Protein AF-A0A969XPW1-F1 (afdb_monomer_lite)

Secondary structure (DSSP, 8-state):
---HHHHHHHHHHHHHHHHHHHHHHHHHHHHHT-HHHHHHHHHHHHHHHHHHHHHHHHHHHHHHHHH-TTS-HHHHHHHHHHHHHHHHHHHHHHHHHHHHHHHHHHHHHHHHHSPPPPTTTHHHHHHHHHHHHHS-S-HHHHHHHHTT-SSHHHHHHTSHHHHHHHHHTT-TTHHHHHHHHHHHHHHHGGG-S-HHHHHHHHHHHTHHHHHHHHHHHHHHHHHHHHTTT----

Structure (mmCIF, N/CA/C/O backbone):
data_AF-A0A969XPW1-F1
#
_entry.id   AF-A0A969XPW1-F1
#
loop_
_atom_site.group_PDB
_atom_site.id
_atom_site.type_symbol
_atom_site.label_atom_id
_atom_site.label_alt_id
_atom_site.label_comp_id
_atom_site.label_asym_id
_atom_site.label_entity_id
_atom_site.label_seq_id
_atom_site.pdbx_PDB_ins_code
_atom_site.Cartn_x
_atom_site.Cartn_y
_atom_site.Cartn_z
_atom_site.occupancy
_atom_site.B_iso_or_equiv
_atom_site.auth_seq_id
_atom_site.auth_comp_id
_atom_site.auth_asym_id
_atom_site.auth_atom_id
_atom_site.pdbx_PDB_model_num
ATOM 1 N N . MET A 1 1 ? -9.998 -2.574 -41.019 1.00 54.66 1 MET A N 1
ATOM 2 C CA . MET A 1 1 ? -9.304 -3.532 -40.130 1.00 54.66 1 MET A CA 1
ATOM 3 C C . MET A 1 1 ? -8.155 -2.779 -39.479 1.00 54.66 1 MET A C 1
ATOM 5 O O . MET A 1 1 ? -7.385 -2.180 -40.212 1.00 54.66 1 MET A O 1
ATOM 9 N N . THR A 1 2 ? -8.090 -2.697 -38.148 1.00 60.28 2 THR A N 1
ATOM 10 C CA . THR A 1 2 ? -6.983 -2.024 -37.436 1.00 60.28 2 THR A CA 1
ATOM 11 C C . THR A 1 2 ? -5.703 -2.841 -37.565 1.00 60.28 2 THR A C 1
ATOM 13 O O . THR A 1 2 ? -5.740 -4.046 -37.303 1.00 60.28 2 THR A O 1
ATOM 16 N N . SER A 1 3 ? -4.597 -2.195 -37.942 1.00 80.12 3 SER A N 1
ATOM 17 C CA . SER A 1 3 ? -3.287 -2.842 -38.061 1.00 80.12 3 SER A CA 1
ATOM 18 C C . SER A 1 3 ? -2.853 -3.429 -36.707 1.00 80.12 3 SER A C 1
ATOM 20 O O . SER A 1 3 ? -3.187 -2.852 -35.668 1.00 80.12 3 SER A O 1
ATOM 22 N N . PRO A 1 4 ? -2.101 -4.545 -36.666 1.00 76.31 4 PRO A N 1
ATOM 23 C CA . PRO A 1 4 ? -1.498 -5.055 -35.432 1.00 76.31 4 PRO A CA 1
ATOM 24 C C . PRO A 1 4 ? -0.705 -3.991 -34.651 1.00 76.31 4 PRO A C 1
ATOM 26 O O . PRO A 1 4 ? -0.775 -3.949 -33.426 1.00 76.31 4 PRO A O 1
ATOM 29 N N . GLN A 1 5 ? -0.033 -3.068 -35.349 1.00 76.62 5 GLN A N 1
ATOM 30 C CA . GLN A 1 5 ? 0.681 -1.944 -34.726 1.00 76.62 5 GLN A CA 1
ATOM 31 C C . GLN A 1 5 ? -0.271 -0.959 -34.025 1.00 76.62 5 GLN A C 1
ATOM 33 O O . GLN A 1 5 ? 0.009 -0.521 -32.909 1.00 76.62 5 GLN A O 1
ATOM 38 N N . ASP A 1 6 ? -1.441 -0.685 -34.612 1.00 80.44 6 ASP A N 1
ATOM 39 C CA . ASP A 1 6 ? -2.463 0.172 -33.994 1.00 80.44 6 ASP A CA 1
ATOM 40 C C . ASP A 1 6 ? -3.043 -0.463 -32.723 1.00 80.44 6 ASP A C 1
ATOM 42 O O . ASP A 1 6 ? -3.436 0.237 -31.789 1.00 80.44 6 ASP A O 1
ATOM 46 N N . GLN A 1 7 ? -3.127 -1.797 -32.677 1.00 81.00 7 GLN A N 1
ATOM 47 C CA . GLN A 1 7 ? -3.617 -2.528 -31.505 1.00 81.00 7 GLN A CA 1
ATOM 48 C C . GLN A 1 7 ? -2.610 -2.466 -30.348 1.00 81.00 7 GLN A C 1
ATOM 50 O O . GLN A 1 7 ? -3.009 -2.213 -29.209 1.00 81.00 7 GLN A O 1
ATOM 55 N N . ILE A 1 8 ? -1.314 -2.614 -30.644 1.00 81.75 8 ILE A N 1
ATOM 56 C CA . ILE A 1 8 ? -0.229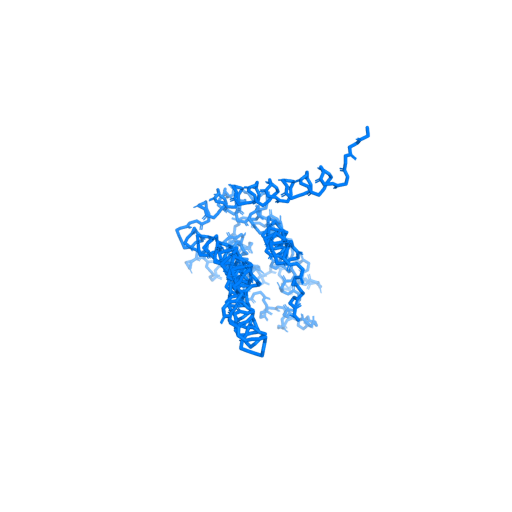 -2.490 -29.658 1.00 81.75 8 ILE A CA 1
ATOM 57 C C . ILE A 1 8 ? -0.184 -1.071 -29.082 1.00 81.75 8 ILE A C 1
ATOM 59 O O . ILE A 1 8 ? -0.148 -0.905 -27.861 1.00 81.75 8 ILE A O 1
ATOM 63 N N . GLN A 1 9 ? -0.263 -0.043 -29.933 1.00 83.25 9 GLN A N 1
ATOM 64 C CA . GLN A 1 9 ? -0.244 1.345 -29.470 1.00 83.25 9 GLN A CA 1
ATOM 65 C C . GLN A 1 9 ? -1.448 1.662 -28.571 1.00 83.25 9 GLN A C 1
ATOM 67 O O . GLN A 1 9 ? -1.279 2.194 -27.474 1.00 83.25 9 GLN A O 1
ATOM 72 N N . LYS A 1 10 ? -2.660 1.245 -28.967 1.00 85.88 10 LYS A N 1
ATOM 73 C CA . LYS A 1 10 ? -3.865 1.401 -28.131 1.00 85.88 10 LYS A CA 1
ATOM 74 C C . LYS A 1 10 ? -3.723 0.723 -26.769 1.00 85.88 10 LYS A C 1
ATOM 76 O O . LYS A 1 10 ? -4.199 1.256 -25.765 1.00 85.88 10 LYS A O 1
ATOM 81 N N . HIS A 1 11 ? -3.076 -0.439 -26.717 1.00 84.06 11 HIS A N 1
ATOM 82 C CA . HIS A 1 11 ? -2.820 -1.135 -25.461 1.00 84.06 11 HIS A CA 1
ATOM 83 C C . HIS A 1 11 ? -1.852 -0.347 -24.560 1.00 84.06 11 HIS A C 1
ATOM 85 O O . HIS A 1 11 ? -2.148 -0.138 -23.382 1.00 84.06 11 HIS A O 1
ATOM 91 N N . ARG A 1 12 ? -0.754 0.182 -25.119 1.00 84.06 12 ARG A N 1
ATOM 92 C CA . ARG A 1 12 ? 0.212 1.039 -24.399 1.00 84.06 12 ARG A CA 1
ATOM 93 C C . ARG A 1 12 ? -0.428 2.316 -23.852 1.00 84.06 12 ARG A C 1
ATOM 95 O O . ARG A 1 12 ? -0.180 2.699 -22.702 1.00 84.06 12 ARG A O 1
ATOM 102 N N . ASP A 1 13 ? -1.291 2.944 -24.643 1.00 87.88 13 ASP A N 1
ATOM 103 C CA . ASP A 1 13 ? -2.026 4.142 -24.238 1.00 87.88 13 ASP A CA 1
ATOM 104 C C . ASP A 1 13 ? -3.000 3.838 -23.093 1.00 87.88 13 ASP A C 1
ATOM 106 O O . ASP A 1 13 ? -3.082 4.605 -22.128 1.00 87.88 13 ASP A O 1
ATOM 110 N N . SER A 1 14 ? -3.681 2.688 -23.157 1.00 88.12 14 SER A N 1
ATOM 111 C CA . SER A 1 14 ? -4.580 2.211 -22.101 1.00 88.12 14 SER A CA 1
ATOM 112 C C . SER A 1 14 ? -3.837 1.975 -20.782 1.00 88.12 14 SER A C 1
ATOM 114 O O . SER A 1 14 ? -4.235 2.526 -19.754 1.00 88.12 14 SER A O 1
ATOM 116 N N . ILE A 1 15 ? -2.705 1.260 -20.813 1.00 87.62 15 ILE A N 1
ATOM 117 C CA . ILE A 1 15 ? -1.831 1.040 -19.644 1.00 87.62 15 ILE A CA 1
ATOM 118 C C . ILE A 1 15 ? -1.408 2.383 -19.033 1.00 87.62 15 ILE A C 1
ATOM 120 O O . ILE A 1 15 ? -1.508 2.611 -17.823 1.00 87.62 15 ILE A O 1
ATOM 124 N N . SER A 1 16 ? -0.979 3.322 -19.877 1.00 86.38 16 SER A N 1
ATOM 125 C CA . SER A 1 16 ? -0.549 4.648 -19.433 1.00 86.38 16 SER A CA 1
ATOM 126 C C . SER A 1 16 ? -1.691 5.488 -18.857 1.00 86.38 16 SER A C 1
ATOM 128 O O . SER A 1 16 ? -1.458 6.311 -17.967 1.00 86.38 16 SER A O 1
ATOM 130 N N . ALA A 1 17 ? -2.917 5.325 -19.352 1.00 89.44 17 ALA A N 1
ATOM 131 C CA . ALA A 1 17 ? -4.100 5.984 -18.807 1.00 89.44 17 ALA A CA 1
ATOM 132 C C . ALA A 1 17 ? -4.490 5.402 -17.438 1.00 89.44 17 ALA A C 1
ATOM 134 O O . ALA A 1 17 ? -4.715 6.167 -16.499 1.00 89.44 17 ALA A O 1
ATOM 135 N N . GLN A 1 18 ? -4.484 4.073 -17.291 1.00 89.62 18 GLN A N 1
ATOM 136 C CA . GLN A 1 18 ? -4.780 3.386 -16.027 1.00 89.62 18 GLN A CA 1
ATOM 137 C C . GLN A 1 18 ? -3.793 3.770 -14.917 1.00 89.62 18 GLN A C 1
ATOM 139 O O . GLN A 1 18 ? -4.203 4.085 -13.795 1.00 89.62 18 GLN A O 1
ATOM 144 N N . MET A 1 19 ? -2.497 3.828 -15.238 1.00 91.94 19 MET A N 1
ATOM 145 C CA . MET A 1 19 ? -1.467 4.262 -14.292 1.00 91.94 19 MET A CA 1
ATOM 146 C C . MET A 1 19 ? -1.682 5.722 -13.860 1.00 91.94 19 MET A C 1
ATOM 148 O O . MET A 1 19 ? -1.655 6.031 -12.669 1.00 91.94 19 MET A O 1
ATOM 152 N N . ARG A 1 20 ? -1.964 6.629 -14.810 1.00 91.75 20 ARG A N 1
ATOM 153 C CA . ARG A 1 20 ? -2.236 8.047 -14.510 1.00 91.75 20 ARG A CA 1
ATOM 154 C C . ARG A 1 20 ? -3.473 8.233 -13.633 1.00 91.75 20 ARG A C 1
ATOM 156 O O . ARG A 1 20 ? -3.426 9.047 -12.713 1.00 91.75 20 ARG A O 1
ATOM 163 N N . ALA A 1 21 ? -4.545 7.489 -13.899 1.00 92.94 21 ALA A N 1
ATOM 164 C CA . ALA A 1 21 ? -5.763 7.526 -13.093 1.00 92.94 21 ALA A CA 1
ATOM 165 C C . ALA A 1 21 ? -5.494 7.060 -11.652 1.00 92.94 21 ALA A C 1
ATOM 167 O O . ALA A 1 21 ? -5.835 7.774 -10.709 1.00 92.94 21 ALA A O 1
ATOM 168 N N . SER A 1 22 ? -4.792 5.932 -11.496 1.00 93.31 22 SER A N 1
ATOM 169 C CA . SER A 1 22 ? -4.405 5.384 -10.187 1.00 93.31 22 SER A CA 1
ATOM 170 C C . SER A 1 22 ? -3.542 6.375 -9.401 1.00 93.31 22 SER A C 1
ATOM 172 O O . SER A 1 22 ? -3.814 6.662 -8.238 1.00 93.31 22 SER A O 1
ATOM 174 N N . HIS A 1 23 ? -2.546 6.991 -10.049 1.00 95.44 23 HIS A N 1
ATOM 175 C CA . HIS A 1 23 ? -1.709 8.004 -9.403 1.00 95.44 23 HIS A CA 1
ATOM 176 C C . HIS A 1 23 ? -2.507 9.252 -9.011 1.00 95.44 23 HIS A C 1
ATOM 178 O O . HIS A 1 23 ? -2.316 9.788 -7.924 1.00 95.44 23 HIS A O 1
ATOM 184 N N . ALA A 1 24 ? -3.407 9.735 -9.872 1.00 95.75 24 ALA A N 1
ATOM 185 C CA . ALA A 1 24 ? -4.219 10.913 -9.578 1.00 95.75 24 ALA A CA 1
ATOM 186 C C . ALA A 1 24 ? -5.144 10.690 -8.372 1.00 95.75 24 ALA A C 1
ATOM 188 O O . ALA A 1 24 ? -5.308 11.597 -7.554 1.00 95.75 24 ALA A O 1
ATOM 189 N N . HIS A 1 25 ? -5.717 9.492 -8.246 1.00 96.31 25 HIS A N 1
ATOM 190 C CA . HIS A 1 25 ? -6.498 9.105 -7.077 1.00 96.31 25 HIS A CA 1
ATOM 191 C C . HIS A 1 25 ? -5.620 9.054 -5.820 1.00 96.31 25 HIS A C 1
ATOM 193 O O . HIS A 1 25 ? -5.917 9.719 -4.824 1.00 96.31 25 HIS A O 1
ATOM 199 N N . TRP A 1 26 ? -4.476 8.375 -5.902 1.00 97.06 26 TRP A N 1
ATOM 200 C CA . TRP A 1 26 ? -3.559 8.237 -4.777 1.00 97.06 26 TRP A CA 1
ATOM 201 C C . TRP A 1 26 ? -2.911 9.540 -4.314 1.00 97.06 26 TRP A C 1
ATOM 203 O O . TRP A 1 26 ? -2.696 9.695 -3.115 1.00 97.06 26 TRP A O 1
ATOM 213 N N . ARG A 1 27 ? -2.688 10.531 -5.188 1.00 97.69 27 ARG A N 1
ATOM 214 C CA . ARG A 1 27 ? -2.259 11.874 -4.748 1.00 97.69 27 ARG A CA 1
ATOM 215 C C . ARG A 1 27 ? -3.259 12.502 -3.784 1.00 97.69 27 ARG A C 1
ATOM 217 O O . ARG A 1 27 ? -2.846 13.103 -2.795 1.00 97.69 27 ARG A O 1
ATOM 224 N N . LYS A 1 28 ? -4.562 12.358 -4.053 1.00 97.00 28 LYS A N 1
ATOM 225 C CA . LYS A 1 28 ? -5.624 12.893 -3.185 1.00 97.00 28 LYS A CA 1
ATOM 226 C C . LYS A 1 28 ? -5.643 12.162 -1.844 1.00 97.00 28 LYS A C 1
ATOM 228 O O . LYS A 1 28 ? -5.639 12.809 -0.801 1.00 97.00 28 LYS A O 1
ATOM 233 N N . LEU A 1 29 ? -5.593 10.829 -1.877 1.00 96.62 29 LEU A N 1
ATOM 234 C CA . LEU A 1 29 ? -5.585 9.989 -0.676 1.00 96.62 29 LEU A CA 1
ATOM 235 C C . LEU A 1 29 ? -4.342 10.232 0.189 1.00 96.62 29 LEU A C 1
ATOM 237 O O . LEU A 1 29 ? -4.458 10.468 1.387 1.00 96.62 29 LEU A O 1
ATOM 241 N N . ALA A 1 30 ? -3.153 10.246 -0.414 1.00 96.44 30 ALA A N 1
ATOM 242 C CA . ALA A 1 30 ? -1.895 10.481 0.287 1.00 96.44 30 ALA A CA 1
ATOM 243 C C . ALA A 1 30 ? -1.822 11.891 0.890 1.00 96.44 30 ALA A C 1
ATOM 245 O O . ALA A 1 30 ? -1.282 12.057 1.980 1.00 96.44 30 ALA A O 1
ATOM 246 N N . HIS A 1 31 ? -2.390 12.897 0.216 1.00 96.12 31 HIS A N 1
ATOM 247 C CA . HIS A 1 31 ? -2.518 14.241 0.776 1.00 96.12 31 HIS A CA 1
ATOM 248 C C . HIS A 1 31 ? -3.419 14.251 2.017 1.00 96.12 31 HIS A C 1
ATOM 250 O O . HIS A 1 31 ? -3.038 14.808 3.045 1.00 96.12 31 HIS A O 1
ATOM 256 N N . ALA A 1 32 ? -4.574 13.590 1.941 1.00 95.12 32 ALA A N 1
ATOM 257 C CA . ALA A 1 32 ? -5.535 13.530 3.036 1.00 95.12 32 ALA A CA 1
ATOM 258 C C . ALA A 1 32 ? -5.049 12.670 4.226 1.00 95.12 32 ALA A C 1
ATOM 260 O O . ALA A 1 32 ? -5.377 12.967 5.370 1.00 95.12 32 ALA A O 1
ATOM 261 N N . LEU A 1 33 ? -4.188 11.673 3.984 1.00 94.75 33 LEU A N 1
ATOM 262 C CA . LEU A 1 33 ? -3.473 10.910 5.021 1.00 94.75 33 LEU A CA 1
ATOM 263 C C . LEU A 1 33 ? -2.362 11.710 5.731 1.00 94.75 33 LEU A C 1
ATOM 265 O O . LEU A 1 33 ? -1.804 11.250 6.730 1.00 94.75 33 LEU A O 1
ATOM 269 N N . GLY A 1 34 ? -2.015 12.894 5.221 1.00 94.75 34 GLY A N 1
ATOM 270 C CA . GLY A 1 34 ? -1.060 13.812 5.832 1.00 94.75 34 GLY A CA 1
ATOM 271 C C . GLY A 1 34 ? 0.320 13.861 5.158 1.00 94.75 34 GLY A C 1
ATOM 272 O O . GLY A 1 34 ? 0.627 13.110 4.228 1.00 94.75 34 GLY A O 1
ATOM 273 N N . PRO A 1 35 ? 1.209 14.753 5.634 1.00 95.75 35 PRO A N 1
ATOM 274 C CA . PRO A 1 35 ? 2.433 15.135 4.920 1.00 95.75 35 PRO A CA 1
ATOM 275 C C . PRO A 1 35 ? 3.422 13.980 4.737 1.00 95.75 35 PRO A C 1
ATOM 277 O O . PRO A 1 35 ? 4.084 13.882 3.706 1.00 95.75 35 PRO A O 1
ATOM 280 N N . THR A 1 36 ? 3.503 13.067 5.707 1.00 96.12 36 THR A N 1
ATOM 281 C CA . THR A 1 36 ? 4.410 11.914 5.606 1.00 96.12 36 THR A CA 1
ATOM 282 C C . THR A 1 36 ? 3.923 10.879 4.589 1.00 96.12 36 THR A C 1
ATOM 284 O O . THR A 1 36 ? 4.745 10.276 3.900 1.00 96.12 36 THR A O 1
ATOM 287 N N . ALA A 1 37 ? 2.606 10.680 4.454 1.00 97.00 37 ALA A N 1
ATOM 288 C CA . ALA A 1 37 ? 2.032 9.807 3.431 1.00 97.00 37 ALA A CA 1
ATOM 289 C C . ALA A 1 37 ? 2.220 10.416 2.038 1.00 97.00 37 ALA A C 1
ATOM 291 O O . ALA A 1 37 ? 2.671 9.726 1.127 1.00 97.00 37 ALA A O 1
ATOM 292 N N . ARG A 1 38 ? 1.992 11.727 1.902 1.00 97.62 38 ARG A N 1
ATOM 293 C CA . ARG A 1 38 ? 2.296 12.477 0.680 1.00 97.62 38 ARG A CA 1
ATOM 294 C C . ARG A 1 38 ? 3.748 12.295 0.230 1.00 97.62 38 ARG A C 1
ATOM 296 O O . ARG A 1 38 ? 3.964 11.880 -0.901 1.00 97.62 38 ARG A O 1
ATOM 303 N N . ALA A 1 39 ? 4.722 12.539 1.108 1.00 97.81 39 ALA A N 1
ATOM 304 C CA . ALA A 1 39 ? 6.140 12.371 0.773 1.00 97.81 39 ALA A CA 1
ATOM 305 C C . ALA A 1 39 ? 6.476 10.920 0.375 1.00 97.81 39 ALA A C 1
ATOM 307 O O . ALA A 1 39 ? 7.238 10.681 -0.561 1.00 97.81 39 ALA A O 1
ATOM 308 N N . THR A 1 40 ? 5.861 9.938 1.045 1.00 97.94 40 THR A N 1
ATOM 309 C CA . THR A 1 40 ? 6.020 8.514 0.695 1.00 97.94 40 THR A CA 1
ATOM 310 C C . THR A 1 40 ? 5.476 8.221 -0.706 1.00 97.94 40 THR A C 1
ATOM 312 O O . THR A 1 40 ? 6.113 7.519 -1.488 1.00 97.94 40 THR A O 1
ATOM 315 N N . PHE A 1 41 ? 4.317 8.782 -1.055 1.00 98.12 41 PHE A N 1
ATOM 316 C CA . PHE A 1 41 ? 3.733 8.613 -2.382 1.00 98.12 41 PHE A CA 1
ATOM 317 C C . PHE A 1 41 ? 4.529 9.349 -3.475 1.00 98.12 41 PHE A C 1
ATOM 319 O O . PHE A 1 41 ? 4.723 8.816 -4.563 1.00 98.12 41 PHE A O 1
ATOM 326 N N . GLU A 1 42 ? 5.078 10.529 -3.187 1.00 98.00 42 GLU A N 1
ATOM 327 C CA . GLU A 1 42 ? 5.987 11.231 -4.105 1.00 98.00 42 GLU A CA 1
ATOM 328 C C . GLU A 1 42 ? 7.254 10.400 -4.395 1.00 98.00 42 GLU A C 1
ATOM 330 O O . GLU A 1 42 ? 7.708 10.351 -5.542 1.00 98.00 42 GLU A O 1
ATOM 335 N N . ALA A 1 43 ? 7.778 9.680 -3.394 1.00 97.38 43 ALA A N 1
ATOM 336 C CA . ALA A 1 43 ? 8.876 8.727 -3.571 1.00 97.38 43 ALA A CA 1
ATOM 337 C C . ALA A 1 43 ? 8.470 7.500 -4.411 1.00 97.38 43 ALA A C 1
ATOM 339 O O . ALA A 1 43 ? 9.255 7.048 -5.247 1.00 97.38 43 ALA A O 1
ATOM 340 N N . TYR A 1 44 ? 7.239 6.996 -4.255 1.00 97.75 44 TYR A N 1
ATOM 341 C CA . TYR A 1 44 ? 6.681 5.967 -5.140 1.00 97.75 44 TYR A CA 1
ATOM 342 C C . TYR A 1 44 ? 6.640 6.456 -6.598 1.00 97.75 44 TYR A C 1
ATOM 344 O O . TYR A 1 44 ? 7.150 5.781 -7.493 1.00 97.75 44 TYR A O 1
ATOM 352 N N . GLU A 1 45 ? 6.110 7.659 -6.853 1.00 97.00 45 GLU A N 1
ATOM 353 C CA . GLU A 1 45 ? 6.065 8.226 -8.208 1.00 97.00 45 GLU A CA 1
ATOM 354 C C . GLU A 1 45 ? 7.467 8.478 -8.782 1.00 97.00 45 GLU A C 1
ATOM 356 O O . GLU A 1 45 ? 7.679 8.319 -9.986 1.00 97.00 45 GLU A O 1
ATOM 361 N N . ALA A 1 46 ? 8.435 8.858 -7.944 1.00 97.19 46 ALA A N 1
ATOM 362 C CA . ALA A 1 46 ? 9.830 8.987 -8.352 1.00 97.19 46 ALA A CA 1
ATOM 363 C C . ALA A 1 46 ? 10.416 7.641 -8.795 1.00 97.19 46 ALA A C 1
ATOM 365 O O . ALA A 1 46 ? 10.997 7.570 -9.874 1.00 97.19 46 ALA A O 1
ATOM 366 N N . ALA A 1 47 ? 10.183 6.568 -8.038 1.00 96.81 47 ALA A N 1
ATOM 367 C CA . ALA A 1 47 ? 10.640 5.230 -8.402 1.00 96.81 47 ALA A CA 1
ATOM 368 C C . ALA A 1 47 ? 9.999 4.722 -9.713 1.00 96.81 47 ALA A C 1
ATOM 370 O O . ALA A 1 47 ? 10.682 4.113 -10.535 1.00 96.81 47 ALA A O 1
ATOM 371 N N . VAL A 1 48 ? 8.723 5.041 -9.974 1.00 95.62 48 VAL A N 1
ATOM 372 C CA . VAL A 1 48 ? 8.079 4.762 -11.276 1.00 95.62 48 VAL A CA 1
ATOM 373 C C . VAL A 1 48 ? 8.791 5.496 -12.420 1.00 95.62 48 VAL A C 1
ATOM 375 O O . VAL A 1 48 ? 9.023 4.915 -13.483 1.00 95.62 48 VAL A O 1
ATOM 378 N N . ARG A 1 49 ? 9.158 6.772 -12.225 1.00 95.00 49 ARG A N 1
ATOM 379 C CA . ARG A 1 49 ? 9.914 7.545 -13.227 1.00 95.00 49 ARG A CA 1
ATOM 380 C C . ARG A 1 49 ? 11.306 6.964 -13.458 1.00 95.00 49 ARG A C 1
ATOM 382 O O . ARG A 1 49 ? 11.706 6.825 -14.608 1.00 95.00 49 ARG A O 1
ATOM 389 N N . GLU A 1 50 ? 12.008 6.584 -12.394 1.00 95.12 50 GLU A N 1
ATOM 390 C CA . GLU A 1 50 ? 13.327 5.946 -12.471 1.00 95.12 50 GLU A CA 1
ATOM 391 C C . GLU A 1 50 ? 13.281 4.620 -13.241 1.00 95.12 50 GLU A C 1
ATOM 393 O O . GLU A 1 50 ? 14.159 4.361 -14.062 1.00 95.12 50 GLU A O 1
ATOM 398 N N . LEU A 1 51 ? 12.247 3.796 -13.023 1.00 95.69 51 LEU A N 1
ATOM 399 C CA . LEU A 1 51 ? 12.053 2.536 -13.747 1.00 95.69 51 LEU A CA 1
ATOM 400 C C . LEU A 1 51 ? 11.940 2.763 -15.262 1.00 95.69 51 LEU A C 1
ATOM 402 O O . LEU A 1 51 ? 12.588 2.066 -16.051 1.00 95.69 51 LEU A O 1
ATOM 406 N N . ARG A 1 52 ? 11.122 3.745 -15.656 1.00 92.88 52 ARG A N 1
ATOM 407 C CA . ARG A 1 52 ? 10.929 4.126 -17.062 1.00 92.88 52 ARG A CA 1
ATOM 408 C C . ARG A 1 52 ? 12.212 4.688 -17.653 1.00 92.88 52 ARG A C 1
ATOM 410 O O . ARG A 1 52 ? 12.698 4.158 -18.641 1.00 92.88 52 ARG A O 1
ATOM 417 N N . GLN A 1 53 ? 12.832 5.653 -16.974 1.00 94.19 53 GLN A N 1
ATOM 418 C CA . GLN A 1 53 ? 14.081 6.267 -17.420 1.00 94.19 53 GLN A CA 1
ATOM 419 C C . GLN A 1 53 ? 15.201 5.236 -17.599 1.00 94.19 53 GLN A C 1
ATOM 421 O O . GLN A 1 53 ? 15.944 5.307 -18.577 1.00 94.19 53 GLN A O 1
ATOM 426 N N . ALA A 1 54 ? 15.335 4.274 -16.680 1.00 93.69 54 ALA A N 1
ATOM 427 C CA . ALA A 1 54 ? 16.321 3.202 -16.792 1.00 93.69 54 ALA A CA 1
ATOM 428 C C . ALA A 1 54 ? 16.094 2.326 -18.033 1.00 93.69 54 ALA A C 1
ATOM 430 O O . ALA A 1 54 ? 17.066 1.897 -18.650 1.00 93.69 54 ALA A O 1
ATOM 431 N N . SER A 1 55 ? 14.834 2.085 -18.401 1.00 92.88 55 SER A N 1
ATOM 432 C CA . SER A 1 55 ? 14.471 1.272 -19.566 1.00 92.88 55 SER A CA 1
ATOM 433 C C . SER A 1 55 ? 14.629 2.055 -20.869 1.00 92.88 55 SER A C 1
ATOM 435 O O . SER A 1 55 ? 15.298 1.568 -21.772 1.00 92.88 55 SER A O 1
ATOM 437 N N . ASP A 1 56 ? 14.149 3.300 -20.923 1.00 92.44 56 ASP A N 1
ATOM 438 C CA . ASP A 1 56 ? 14.312 4.201 -22.074 1.00 92.44 56 ASP A CA 1
ATOM 439 C C . ASP A 1 56 ? 15.791 4.458 -22.395 1.00 92.44 56 ASP A C 1
ATOM 441 O O . ASP A 1 56 ? 16.225 4.368 -23.542 1.00 92.44 56 ASP A O 1
ATOM 445 N N . SER A 1 57 ? 16.598 4.740 -21.365 1.00 92.75 57 SER A N 1
ATOM 446 C CA . SER A 1 57 ? 18.031 5.012 -21.537 1.00 92.75 57 SER A CA 1
ATOM 447 C C . SER A 1 57 ? 18.777 3.777 -22.042 1.00 92.75 57 SER A C 1
ATOM 449 O O . SER A 1 57 ? 19.707 3.896 -22.840 1.00 92.75 57 SER A O 1
ATOM 451 N N . ALA A 1 58 ? 18.378 2.591 -21.579 1.00 92.94 58 ALA A N 1
ATOM 452 C CA . ALA A 1 58 ? 18.956 1.332 -22.020 1.00 92.94 58 ALA A CA 1
ATOM 453 C C . ALA A 1 58 ? 18.546 0.997 -23.456 1.00 92.94 58 ALA A C 1
ATOM 455 O O . ALA A 1 58 ? 19.423 0.689 -24.256 1.00 92.94 58 ALA A O 1
ATOM 456 N N . ALA A 1 59 ? 17.262 1.131 -23.801 1.00 91.88 59 ALA A N 1
ATOM 457 C CA . ALA A 1 59 ? 16.753 0.933 -25.158 1.00 91.88 59 ALA A CA 1
ATOM 458 C C . ALA A 1 59 ? 17.491 1.832 -26.160 1.00 91.88 59 ALA A C 1
ATOM 460 O O . ALA A 1 59 ? 18.091 1.344 -27.118 1.00 91.88 59 ALA A O 1
ATOM 461 N N . LEU A 1 60 ? 17.571 3.136 -25.867 1.00 93.00 60 LEU A N 1
ATOM 462 C CA . LEU A 1 60 ? 18.287 4.098 -26.704 1.00 93.00 60 LEU A CA 1
ATOM 463 C C . LEU A 1 60 ? 19.766 3.729 -26.866 1.00 93.00 60 LEU A C 1
ATOM 465 O O . LEU A 1 60 ? 20.309 3.795 -27.968 1.00 93.00 60 LEU A O 1
ATOM 469 N N . ARG A 1 61 ? 20.434 3.332 -25.776 1.00 92.62 61 ARG A N 1
ATOM 470 C CA . ARG A 1 61 ? 21.853 2.973 -25.828 1.00 92.62 61 ARG A CA 1
ATOM 471 C C . ARG A 1 61 ? 22.091 1.678 -26.602 1.00 92.62 61 ARG A C 1
ATOM 473 O O . ARG A 1 61 ? 23.066 1.602 -27.343 1.00 92.62 61 ARG A O 1
ATOM 480 N N . VAL A 1 62 ? 21.219 0.681 -26.460 1.00 91.69 62 VAL A N 1
ATOM 481 C CA . VAL A 1 62 ? 21.288 -0.566 -27.234 1.00 91.69 62 VAL A CA 1
ATOM 482 C C . VAL A 1 62 ? 21.106 -0.284 -28.717 1.00 91.69 62 VAL A C 1
ATOM 484 O O . VAL A 1 62 ? 21.903 -0.773 -29.516 1.00 91.69 62 VAL A O 1
ATOM 487 N N . LYS A 1 63 ? 20.124 0.544 -29.078 1.00 91.56 63 LYS A N 1
ATOM 488 C CA . LYS A 1 63 ? 19.906 0.974 -30.458 1.00 91.56 63 LYS A CA 1
ATOM 489 C C . LYS A 1 63 ? 21.153 1.633 -31.050 1.00 91.56 63 LYS A C 1
ATOM 491 O O . LYS A 1 63 ? 21.661 1.171 -32.066 1.00 91.56 63 LYS A O 1
ATOM 496 N N . GLN A 1 64 ? 21.712 2.624 -30.352 1.00 92.75 64 GLN A N 1
ATOM 497 C CA . GLN A 1 64 ? 22.949 3.297 -30.768 1.00 92.75 64 GLN A CA 1
ATOM 498 C C . GLN A 1 64 ? 24.112 2.320 -30.955 1.00 92.75 64 GLN A C 1
ATOM 500 O O . GLN A 1 64 ? 24.834 2.407 -31.937 1.00 92.75 64 GLN A O 1
ATOM 505 N N . LEU A 1 65 ? 24.300 1.382 -30.020 1.00 91.06 65 LEU A N 1
ATOM 506 C CA . LEU A 1 65 ? 25.369 0.387 -30.117 1.00 91.06 65 LEU A CA 1
ATOM 507 C C . LEU A 1 65 ? 25.167 -0.558 -31.303 1.00 91.06 65 LEU A C 1
ATOM 509 O O . LEU A 1 65 ? 26.146 -1.006 -31.886 1.00 91.06 65 LEU A O 1
ATOM 513 N N . ARG A 1 66 ? 23.923 -0.885 -31.662 1.00 88.19 66 ARG A N 1
ATOM 514 C CA . ARG A 1 66 ? 23.627 -1.730 -32.825 1.00 88.19 66 ARG A CA 1
ATOM 515 C C . ARG A 1 66 ? 23.897 -1.023 -34.142 1.00 88.19 66 ARG A C 1
ATOM 517 O O . ARG A 1 66 ? 24.410 -1.675 -35.042 1.00 88.19 66 ARG A O 1
ATOM 524 N N . GLU A 1 67 ? 23.593 0.266 -34.216 1.00 90.62 67 GLU A N 1
ATOM 525 C CA . GLU A 1 67 ? 23.821 1.119 -35.389 1.00 90.62 67 GLU A CA 1
ATOM 526 C C . GLU A 1 67 ? 25.295 1.561 -35.539 1.00 90.62 67 GLU A C 1
ATOM 528 O O . GLU A 1 67 ? 25.668 2.109 -36.572 1.00 90.62 67 GLU A O 1
ATOM 533 N N . ASP A 1 68 ? 26.150 1.330 -34.533 1.00 89.00 68 ASP A N 1
ATOM 534 C CA . ASP A 1 68 ? 27.563 1.729 -34.560 1.00 89.00 68 ASP A CA 1
ATOM 535 C C . ASP A 1 68 ? 28.447 0.730 -35.324 1.00 89.00 68 ASP A C 1
ATOM 537 O O . ASP A 1 68 ? 28.990 -0.223 -34.760 1.00 89.00 68 ASP A O 1
ATOM 541 N N . ASP A 1 69 ? 28.627 0.975 -36.620 1.00 79.88 69 ASP A N 1
ATOM 542 C CA . ASP A 1 69 ? 29.438 0.142 -37.517 1.00 79.88 69 ASP A CA 1
ATOM 543 C C . ASP A 1 69 ? 30.955 0.235 -37.287 1.00 79.88 69 ASP A C 1
ATOM 545 O O . ASP A 1 69 ? 31.713 -0.568 -37.835 1.00 79.88 69 ASP A O 1
ATOM 549 N N . MET A 1 70 ? 31.420 1.161 -36.444 1.00 86.50 70 MET A N 1
ATOM 550 C CA . MET A 1 70 ? 32.847 1.346 -36.155 1.00 86.50 70 MET A CA 1
ATOM 551 C C . MET A 1 70 ? 33.343 0.435 -35.023 1.00 86.50 70 MET A C 1
ATOM 553 O O . MET A 1 70 ? 34.552 0.306 -34.807 1.00 86.50 70 MET A O 1
ATOM 557 N N . LEU A 1 71 ? 32.428 -0.207 -34.290 1.00 85.31 71 LEU A N 1
ATOM 558 C CA . LEU A 1 71 ? 32.735 -1.093 -33.170 1.00 85.31 71 LEU A CA 1
ATOM 559 C C . LEU A 1 71 ? 32.834 -2.565 -33.611 1.00 85.31 71 LEU A C 1
ATOM 561 O O . LEU A 1 71 ? 31.872 -3.099 -34.176 1.00 85.31 71 LEU A O 1
ATOM 565 N N . PRO A 1 72 ? 33.930 -3.275 -33.264 1.00 90.69 72 PRO A N 1
ATOM 566 C CA . PRO A 1 72 ? 34.017 -4.718 -33.463 1.00 90.69 72 PRO A CA 1
ATOM 567 C C . PRO A 1 72 ? 32.875 -5.458 -32.755 1.00 90.69 72 PRO A C 1
ATOM 569 O O . PRO A 1 72 ? 32.545 -5.146 -31.605 1.00 90.69 72 PRO A O 1
ATOM 572 N N . ASP A 1 73 ? 32.327 -6.493 -33.395 1.00 87.50 73 ASP A N 1
ATOM 573 C CA . ASP A 1 73 ? 31.157 -7.247 -32.913 1.00 87.50 73 ASP A CA 1
ATOM 574 C C . ASP A 1 73 ? 31.278 -7.730 -31.463 1.00 87.50 73 ASP A C 1
ATOM 576 O O . ASP A 1 73 ? 30.328 -7.636 -30.683 1.00 87.50 73 ASP A O 1
ATOM 580 N N . ALA A 1 74 ? 32.456 -8.224 -31.073 1.00 88.12 74 ALA A N 1
ATOM 581 C CA . ALA A 1 74 ? 32.705 -8.688 -29.710 1.00 88.12 74 ALA A CA 1
ATOM 582 C C . ALA A 1 74 ? 32.595 -7.548 -28.678 1.00 88.12 74 ALA A C 1
ATOM 584 O O . ALA A 1 74 ? 32.006 -7.730 -27.611 1.00 88.12 74 ALA A O 1
ATOM 585 N N . GLY A 1 75 ? 33.112 -6.359 -29.009 1.00 88.75 75 GLY A N 1
ATOM 586 C CA . GLY A 1 75 ? 33.004 -5.164 -28.170 1.00 88.75 75 GLY A CA 1
ATOM 587 C C . GLY A 1 75 ? 31.567 -4.652 -28.089 1.00 88.75 75 GLY A C 1
ATOM 588 O O . GLY A 1 75 ? 31.077 -4.356 -27.000 1.00 88.75 75 GLY A O 1
ATOM 589 N N . ARG A 1 76 ? 30.856 -4.647 -29.222 1.00 90.69 76 ARG A N 1
ATOM 590 C CA . ARG A 1 76 ? 29.440 -4.263 -29.314 1.00 90.69 76 ARG A CA 1
ATOM 591 C C . ARG A 1 76 ? 28.552 -5.136 -28.427 1.00 90.69 76 ARG A C 1
ATOM 593 O O . ARG A 1 76 ? 27.802 -4.619 -27.602 1.00 90.69 76 ARG A O 1
ATOM 600 N N . ARG A 1 77 ? 28.685 -6.465 -28.532 1.00 88.75 77 ARG A N 1
ATOM 601 C CA . ARG A 1 77 ? 27.936 -7.432 -27.704 1.00 88.75 77 ARG A CA 1
ATOM 602 C C . ARG A 1 77 ? 28.218 -7.249 -26.215 1.00 88.75 77 ARG A C 1
ATOM 604 O O . ARG A 1 77 ? 27.284 -7.266 -25.417 1.00 88.75 77 ARG A O 1
ATOM 611 N N . ARG A 1 78 ? 29.485 -7.029 -25.846 1.00 91.56 78 ARG A N 1
ATOM 612 C CA . ARG A 1 78 ? 29.877 -6.767 -24.457 1.00 91.56 78 ARG A CA 1
ATOM 613 C C . ARG A 1 78 ? 29.227 -5.491 -23.913 1.00 91.56 78 ARG A C 1
ATOM 615 O O . ARG A 1 78 ? 28.630 -5.540 -22.845 1.00 91.56 78 ARG A O 1
ATOM 622 N N . LEU A 1 79 ? 29.294 -4.379 -24.647 1.00 92.62 79 LEU A N 1
ATOM 623 C CA . LEU A 1 79 ? 28.711 -3.102 -24.216 1.00 92.62 79 LEU A CA 1
ATOM 624 C C . LEU A 1 79 ? 27.182 -3.160 -24.112 1.00 92.62 79 LEU A C 1
ATOM 626 O O . LEU A 1 79 ? 26.609 -2.566 -23.199 1.00 92.62 79 LEU A O 1
ATOM 630 N N . ILE A 1 80 ? 26.519 -3.895 -25.012 1.00 91.00 80 ILE A N 1
ATOM 631 C CA . ILE A 1 80 ? 25.079 -4.166 -24.912 1.00 91.00 80 ILE A CA 1
ATOM 632 C C . ILE A 1 80 ? 24.791 -4.943 -23.622 1.00 91.00 80 ILE A C 1
ATOM 634 O O . ILE A 1 80 ? 23.959 -4.508 -22.832 1.00 91.00 80 ILE A O 1
ATOM 638 N N . ALA A 1 81 ? 25.516 -6.032 -23.349 1.00 90.19 81 ALA A N 1
ATOM 639 C CA . ALA A 1 81 ? 25.326 -6.822 -22.131 1.00 90.19 81 ALA A CA 1
ATOM 640 C C . ALA A 1 81 ? 25.576 -6.008 -20.845 1.00 90.19 81 ALA A C 1
ATOM 642 O O . ALA A 1 81 ? 24.799 -6.099 -19.894 1.00 90.19 81 ALA A O 1
ATOM 643 N N . GLU A 1 82 ? 26.617 -5.172 -20.818 1.00 92.94 82 GLU A N 1
ATOM 644 C CA . GLU A 1 82 ? 26.907 -4.267 -19.698 1.00 92.94 82 GLU A CA 1
ATOM 645 C C . GLU A 1 82 ? 25.785 -3.232 -19.507 1.00 92.94 82 GLU A C 1
ATOM 647 O O . GLU A 1 82 ? 25.304 -3.041 -18.389 1.00 92.94 82 GLU A O 1
ATOM 652 N N . THR A 1 83 ? 25.298 -2.627 -20.598 1.00 93.25 83 THR A N 1
ATOM 653 C CA . THR A 1 83 ? 24.170 -1.677 -20.577 1.00 93.25 83 THR A CA 1
ATOM 654 C C . THR A 1 83 ? 22.915 -2.322 -19.992 1.00 93.25 83 THR A C 1
ATOM 656 O O . THR A 1 83 ? 22.260 -1.739 -19.126 1.00 93.25 83 THR A O 1
ATOM 659 N N . LEU A 1 84 ? 22.596 -3.542 -20.429 1.00 91.12 84 LEU A N 1
ATOM 660 C CA . LEU A 1 84 ? 21.430 -4.284 -19.955 1.00 91.12 84 LEU A CA 1
ATOM 661 C C . LEU A 1 84 ? 21.569 -4.720 -18.496 1.00 91.12 84 LEU A C 1
ATOM 663 O O . LEU A 1 84 ? 20.601 -4.627 -17.744 1.00 91.12 84 LEU A O 1
ATOM 667 N N . SER A 1 85 ? 22.766 -5.118 -18.065 1.00 92.44 85 SER A N 1
ATOM 668 C CA . SER A 1 85 ? 23.050 -5.447 -16.664 1.00 92.44 85 SER A CA 1
ATOM 669 C C . SER A 1 85 ? 22.845 -4.239 -15.745 1.00 92.44 85 SER A C 1
ATOM 671 O O . SER A 1 85 ? 22.160 -4.330 -14.722 1.00 92.44 85 SER A O 1
ATOM 673 N N . GLU A 1 86 ? 23.356 -3.068 -16.132 1.00 93.75 86 GLU A N 1
ATOM 674 C CA . GLU A 1 86 ? 23.159 -1.831 -15.370 1.00 93.75 86 GLU A CA 1
ATOM 675 C C . GLU A 1 86 ? 21.691 -1.383 -15.357 1.00 93.75 86 GLU A C 1
ATOM 677 O O . GLU A 1 86 ? 21.170 -0.967 -14.315 1.00 93.75 86 GLU A O 1
ATOM 682 N N . ALA A 1 87 ? 20.987 -1.524 -16.482 1.00 92.69 87 ALA A N 1
ATOM 683 C CA . ALA A 1 87 ? 19.553 -1.272 -16.555 1.00 92.69 87 ALA A CA 1
ATOM 684 C C . ALA A 1 87 ? 18.771 -2.211 -15.627 1.00 92.69 87 ALA A C 1
ATOM 686 O O . ALA A 1 87 ? 17.928 -1.749 -14.857 1.00 92.69 87 ALA A O 1
ATOM 687 N N . ALA A 1 88 ? 19.082 -3.510 -15.629 1.00 92.00 88 ALA A N 1
ATOM 688 C CA . ALA A 1 88 ? 18.443 -4.506 -14.773 1.00 92.00 88 ALA A CA 1
ATOM 689 C C . ALA A 1 88 ? 18.628 -4.185 -13.281 1.00 92.00 88 ALA A C 1
ATOM 691 O O . ALA A 1 88 ? 17.655 -4.221 -12.520 1.00 92.00 88 ALA A O 1
ATOM 692 N N . LYS A 1 89 ? 19.838 -3.780 -12.865 1.00 94.69 89 LYS A N 1
ATOM 693 C CA . LYS A 1 89 ? 20.116 -3.332 -11.488 1.00 94.69 89 LYS A CA 1
ATOM 694 C C . LYS A 1 89 ? 19.269 -2.118 -11.106 1.00 94.69 89 LYS A C 1
ATOM 696 O O . LYS A 1 89 ? 18.591 -2.144 -10.077 1.00 94.69 89 LYS A O 1
ATOM 701 N N . LYS A 1 90 ? 19.249 -1.075 -11.946 1.00 95.25 90 LYS A N 1
ATOM 702 C CA . LYS A 1 90 ? 18.457 0.146 -11.703 1.00 95.25 90 LYS A CA 1
ATOM 703 C C . LYS A 1 90 ? 16.958 -0.147 -11.641 1.00 95.25 90 LYS A C 1
ATOM 705 O O . LYS A 1 90 ? 16.282 0.308 -10.722 1.00 95.25 90 LYS A O 1
ATOM 710 N N . ARG A 1 91 ? 16.449 -0.972 -12.560 1.00 94.38 91 ARG A N 1
ATOM 711 C CA . ARG A 1 91 ? 15.049 -1.419 -12.578 1.00 94.38 91 ARG A CA 1
ATOM 712 C C . ARG A 1 91 ? 14.695 -2.232 -11.333 1.00 94.38 91 ARG A C 1
ATOM 714 O O . ARG A 1 91 ? 13.620 -2.055 -10.771 1.00 94.38 91 ARG A O 1
ATOM 721 N N . SER A 1 92 ? 15.580 -3.119 -10.878 1.00 94.44 92 SER A N 1
ATOM 722 C CA . SER A 1 92 ? 15.394 -3.876 -9.631 1.00 94.44 92 SER A CA 1
ATOM 723 C C . SER A 1 92 ? 15.318 -2.955 -8.408 1.00 94.44 92 SER A C 1
ATOM 725 O O . SER A 1 92 ? 14.381 -3.054 -7.616 1.00 94.44 92 SER A O 1
ATOM 727 N N . ALA A 1 93 ? 16.232 -1.986 -8.304 1.00 95.81 93 ALA A N 1
ATOM 728 C CA . ALA A 1 93 ? 16.226 -1.002 -7.225 1.00 95.81 93 ALA A CA 1
ATOM 729 C C . ALA A 1 93 ? 14.952 -0.135 -7.227 1.00 95.81 93 ALA A C 1
ATOM 731 O O . ALA A 1 93 ? 14.346 0.069 -6.174 1.00 95.81 93 ALA A O 1
ATOM 732 N N . ALA A 1 94 ? 14.503 0.323 -8.399 1.00 96.12 94 ALA A N 1
ATOM 733 C CA . ALA A 1 94 ? 13.255 1.071 -8.540 1.00 96.12 94 ALA A CA 1
ATOM 734 C C . ALA A 1 94 ? 12.038 0.239 -8.095 1.00 96.12 94 ALA A C 1
ATOM 736 O O . ALA A 1 94 ? 11.214 0.719 -7.316 1.00 96.12 94 ALA A O 1
ATOM 737 N N . ARG A 1 95 ? 11.960 -1.039 -8.496 1.00 95.25 95 ARG A N 1
ATOM 738 C CA . ARG A 1 95 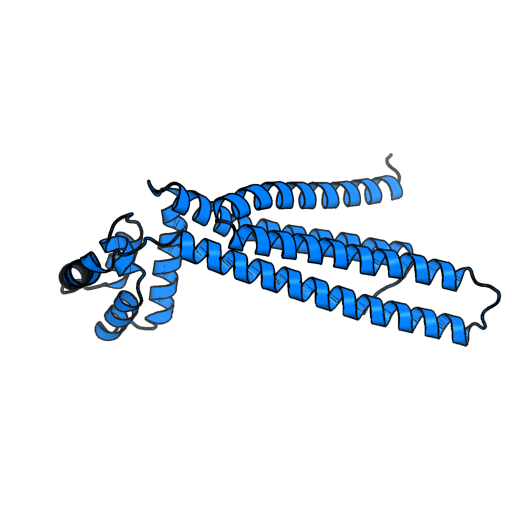? 10.908 -1.972 -8.047 1.00 95.25 95 ARG A CA 1
ATOM 739 C C . ARG A 1 95 ? 10.885 -2.142 -6.533 1.00 95.25 95 ARG A C 1
ATOM 741 O O . ARG A 1 95 ? 9.822 -2.043 -5.923 1.00 95.25 95 ARG A O 1
ATOM 748 N N . ALA A 1 96 ? 12.049 -2.335 -5.917 1.00 96.62 96 ALA A N 1
ATOM 749 C CA . ALA A 1 96 ? 12.157 -2.443 -4.466 1.00 96.62 96 ALA A CA 1
ATOM 750 C C . ALA A 1 96 ? 11.661 -1.170 -3.756 1.00 96.62 96 ALA A C 1
ATOM 752 O O . ALA A 1 96 ? 10.916 -1.263 -2.783 1.00 96.62 96 ALA A O 1
ATOM 753 N N . ARG A 1 97 ? 12.000 0.019 -4.276 1.00 97.19 97 ARG A N 1
ATOM 754 C CA . ARG A 1 97 ? 11.523 1.304 -3.733 1.00 97.19 97 ARG A CA 1
ATOM 755 C C . ARG A 1 97 ? 10.012 1.476 -3.865 1.00 97.19 97 ARG A C 1
ATOM 757 O O . ARG A 1 97 ? 9.383 1.914 -2.906 1.00 97.19 97 ARG A O 1
ATOM 764 N N . MET A 1 98 ? 9.423 1.106 -5.007 1.00 96.88 98 MET A N 1
ATOM 765 C CA . MET A 1 98 ? 7.966 1.149 -5.192 1.00 96.88 98 MET A CA 1
ATOM 766 C C . MET A 1 98 ? 7.249 0.253 -4.175 1.00 96.88 98 MET A C 1
ATOM 768 O O . MET A 1 98 ? 6.296 0.699 -3.539 1.00 96.88 98 MET A O 1
ATOM 772 N N . ARG A 1 99 ? 7.735 -0.981 -3.972 1.00 96.75 99 ARG A N 1
ATOM 773 C CA . ARG A 1 99 ? 7.177 -1.915 -2.978 1.00 96.75 99 ARG A CA 1
ATOM 774 C C . ARG A 1 99 ? 7.308 -1.377 -1.556 1.00 96.75 99 ARG A C 1
ATOM 776 O O . ARG A 1 99 ? 6.312 -1.292 -0.851 1.00 96.75 99 ARG A O 1
ATOM 783 N N . ALA A 1 100 ? 8.496 -0.908 -1.177 1.00 97.06 100 ALA A N 1
ATOM 784 C CA . ALA A 1 100 ? 8.725 -0.335 0.147 1.00 97.06 100 ALA A CA 1
ATOM 785 C C . ALA A 1 100 ? 7.816 0.877 0.420 1.00 97.06 100 ALA A C 1
ATOM 787 O O . ALA A 1 100 ? 7.218 0.979 1.490 1.00 97.06 100 ALA A O 1
ATOM 788 N N . ALA A 1 101 ? 7.661 1.782 -0.552 1.00 97.50 101 ALA A N 1
ATOM 789 C CA . ALA A 1 101 ? 6.762 2.925 -0.420 1.00 97.50 101 ALA A CA 1
ATOM 790 C C . ALA A 1 101 ? 5.295 2.486 -0.276 1.00 97.50 101 ALA A C 1
ATOM 792 O O . ALA A 1 101 ? 4.575 3.019 0.569 1.00 97.50 101 ALA A O 1
ATOM 793 N N . ARG A 1 102 ? 4.864 1.483 -1.050 1.00 97.00 102 ARG A N 1
ATOM 794 C CA . ARG A 1 102 ? 3.526 0.887 -0.947 1.00 97.00 102 ARG A CA 1
ATOM 795 C C . ARG A 1 102 ? 3.288 0.270 0.432 1.00 97.00 102 ARG A C 1
ATOM 797 O O . ARG A 1 102 ? 2.231 0.506 1.008 1.00 97.00 102 ARG A O 1
ATOM 804 N N . ASP A 1 103 ? 4.256 -0.447 0.995 1.00 97.25 103 ASP A N 1
ATOM 805 C CA . ASP A 1 103 ? 4.134 -1.058 2.326 1.00 97.25 103 ASP A CA 1
ATOM 806 C C . ASP A 1 103 ? 4.052 -0.007 3.439 1.00 97.25 103 ASP A C 1
ATOM 808 O O . ASP A 1 103 ? 3.235 -0.121 4.357 1.00 97.25 103 ASP A O 1
ATOM 812 N N . VAL A 1 104 ? 4.824 1.078 3.326 1.00 97.62 104 VAL A N 1
ATOM 813 C CA . VAL A 1 104 ? 4.727 2.219 4.248 1.00 97.62 104 VAL A CA 1
ATOM 814 C C . VAL A 1 104 ? 3.361 2.903 4.136 1.00 97.62 104 VAL A C 1
ATOM 816 O O . VAL A 1 104 ? 2.759 3.228 5.161 1.00 97.62 104 VAL A O 1
ATOM 819 N N . LEU A 1 105 ? 2.843 3.111 2.921 1.00 97.81 105 LEU A N 1
ATOM 820 C CA . LEU A 1 105 ? 1.497 3.656 2.712 1.00 97.81 105 LEU A CA 1
ATOM 821 C C . LEU A 1 105 ? 0.422 2.729 3.288 1.00 97.81 105 LEU A C 1
ATOM 823 O O . LEU A 1 105 ? -0.506 3.215 3.933 1.00 97.81 105 LEU A O 1
ATOM 827 N N . ALA A 1 106 ? 0.576 1.413 3.132 1.00 97.19 106 ALA A N 1
ATOM 828 C CA . ALA A 1 106 ? -0.336 0.423 3.688 1.00 97.19 106 ALA A CA 1
ATOM 829 C C . ALA A 1 106 ? -0.372 0.473 5.218 1.00 97.19 106 ALA A C 1
ATOM 831 O O . ALA A 1 106 ? -1.452 0.545 5.807 1.00 97.19 106 ALA A O 1
ATOM 832 N N . ALA A 1 107 ? 0.800 0.510 5.858 1.00 96.12 107 ALA A N 1
ATOM 833 C CA . ALA A 1 107 ? 0.919 0.635 7.306 1.00 96.12 107 ALA A CA 1
ATOM 834 C C . ALA A 1 107 ? 0.322 1.957 7.818 1.00 96.12 107 ALA A C 1
ATOM 836 O O . ALA A 1 107 ? -0.399 1.964 8.816 1.00 96.12 107 ALA A O 1
ATOM 837 N N . LYS A 1 108 ? 0.566 3.070 7.111 1.00 96.25 108 LYS A N 1
ATOM 838 C CA . LYS A 1 108 ? -0.004 4.385 7.445 1.00 96.25 108 LYS A CA 1
ATOM 839 C C . LYS A 1 108 ? -1.525 4.395 7.333 1.00 96.25 108 LYS A C 1
ATOM 841 O O . LYS A 1 108 ? -2.182 4.834 8.271 1.00 96.25 108 LYS A O 1
ATOM 846 N N . ALA A 1 109 ? -2.073 3.902 6.224 1.00 96.88 109 ALA A N 1
ATOM 847 C CA . ALA A 1 109 ? -3.515 3.830 6.010 1.00 96.88 109 ALA A CA 1
ATOM 848 C C . ALA A 1 109 ? -4.186 2.932 7.060 1.00 96.88 109 ALA A C 1
ATOM 850 O O . ALA A 1 109 ? -5.144 3.356 7.699 1.00 96.88 109 ALA A O 1
ATOM 851 N N . ARG A 1 110 ? -3.622 1.742 7.321 1.00 96.12 110 ARG A N 1
ATOM 852 C CA . ARG A 1 110 ? -4.110 0.823 8.361 1.00 96.12 110 ARG A CA 1
ATOM 853 C C . ARG A 1 110 ? -4.119 1.497 9.731 1.00 96.12 110 ARG A C 1
ATOM 855 O O . ARG A 1 110 ? -5.153 1.543 10.382 1.00 96.12 110 ARG A O 1
ATOM 862 N N . SER A 1 111 ? -2.989 2.064 10.152 1.00 94.38 111 SER A N 1
ATOM 863 C CA . SER A 1 111 ? -2.873 2.709 11.464 1.00 94.38 111 SER A CA 1
ATOM 864 C C . SER A 1 111 ? -3.791 3.923 11.612 1.00 94.38 111 SER A C 1
ATOM 866 O O . SER A 1 111 ? -4.309 4.145 12.702 1.00 94.38 111 SER A O 1
ATOM 868 N N . ALA A 1 112 ? -3.986 4.709 10.551 1.00 95.50 112 ALA A N 1
ATOM 869 C CA . ALA A 1 112 ? -4.864 5.874 10.577 1.00 95.50 112 ALA A CA 1
ATOM 870 C C . ALA A 1 112 ? -6.358 5.507 10.552 1.00 95.50 112 ALA A C 1
ATOM 872 O O . ALA A 1 112 ? -7.172 6.309 10.997 1.00 95.50 112 ALA A O 1
ATOM 873 N N . ALA A 1 113 ? -6.716 4.320 10.052 1.00 96.62 113 ALA A N 1
ATOM 874 C CA . ALA A 1 113 ? -8.092 3.826 10.027 1.00 96.62 113 ALA A CA 1
ATOM 875 C C . ALA A 1 113 ? -8.551 3.247 11.377 1.00 96.62 113 ALA A C 1
ATOM 877 O O . ALA A 1 113 ? -9.754 3.186 11.639 1.00 96.62 113 ALA A O 1
ATOM 878 N N . LEU A 1 114 ? -7.619 2.846 12.246 1.00 95.50 114 LEU A N 1
ATOM 879 C CA . LEU A 1 114 ? -7.941 2.353 13.584 1.00 95.50 114 LEU A CA 1
ATOM 880 C C . LEU A 1 114 ? -8.421 3.496 14.505 1.00 95.50 114 LEU A C 1
ATOM 882 O O . LEU A 1 114 ? -7.867 4.600 14.442 1.00 95.50 114 LEU A O 1
ATOM 886 N N . PRO A 1 115 ? -9.424 3.255 15.373 1.00 93.00 115 PRO A N 1
ATOM 887 C CA . PRO A 1 115 ? -9.823 4.222 16.391 1.00 93.00 115 PRO A CA 1
ATOM 888 C C . PRO A 1 115 ? -8.657 4.558 17.333 1.00 93.00 115 PRO A C 1
ATOM 890 O O . PRO A 1 115 ? -7.801 3.719 17.620 1.00 93.00 115 PRO A O 1
ATOM 893 N N . LYS A 1 116 ? -8.617 5.798 17.830 1.00 90.44 116 LYS A N 1
ATOM 894 C CA . LYS A 1 116 ? -7.549 6.283 18.715 1.00 90.44 116 LYS A CA 1
ATOM 895 C C . LYS A 1 116 ? -8.033 6.348 20.155 1.00 90.44 116 LYS A C 1
ATOM 897 O O . LYS A 1 116 ? -9.115 6.856 20.420 1.00 90.44 116 LYS A O 1
ATOM 902 N N . LEU A 1 117 ? -7.189 5.897 21.079 1.00 89.00 117 LEU A N 1
ATOM 903 C CA . LEU A 1 117 ? -7.462 5.951 22.510 1.00 89.00 117 LEU A CA 1
ATOM 904 C C . LEU A 1 117 ? -6.773 7.169 23.130 1.00 89.00 117 LEU A C 1
ATOM 906 O O . LEU A 1 117 ? -5.557 7.336 23.001 1.00 89.00 117 LEU A O 1
ATOM 910 N N . ALA A 1 118 ? -7.543 8.015 23.810 1.00 88.88 118 ALA A N 1
ATOM 911 C CA . ALA A 1 118 ? -6.987 9.097 24.611 1.00 88.88 118 ALA A CA 1
ATOM 912 C C . ALA A 1 118 ? -6.327 8.521 25.879 1.00 88.88 118 ALA A C 1
ATOM 914 O O . ALA A 1 118 ? -6.891 7.650 26.543 1.00 88.88 118 ALA A O 1
ATOM 915 N N . LYS A 1 119 ? -5.115 8.986 26.211 1.00 88.06 119 LYS A N 1
ATOM 916 C CA . LYS A 1 119 ? -4.291 8.409 27.295 1.00 88.06 119 LYS A CA 1
ATOM 917 C C . LYS A 1 119 ? -4.961 8.486 28.668 1.00 88.06 119 LYS A C 1
ATOM 919 O O . LYS A 1 119 ? -4.818 7.585 29.482 1.00 88.06 119 LYS A O 1
ATOM 924 N N . ASP A 1 120 ? -5.684 9.565 28.922 1.00 92.12 120 ASP A N 1
ATOM 925 C CA . ASP A 1 120 ? -6.441 9.807 30.150 1.00 92.12 120 ASP A CA 1
ATOM 926 C C . ASP A 1 120 ? -7.676 8.899 30.283 1.00 92.12 120 ASP A C 1
ATOM 928 O O . ASP A 1 120 ? -8.143 8.647 31.392 1.00 92.12 120 ASP A O 1
ATOM 932 N N . ARG A 1 121 ? -8.178 8.361 29.166 1.00 91.06 121 ARG A N 1
ATOM 933 C CA . ARG A 1 121 ? -9.350 7.472 29.112 1.00 91.06 121 ARG A CA 1
ATOM 934 C C . ARG A 1 121 ? -8.985 5.989 29.093 1.00 91.06 121 ARG A C 1
ATOM 936 O O . ARG A 1 121 ? -9.849 5.137 29.284 1.00 91.06 121 ARG A O 1
ATOM 943 N N . GLU A 1 122 ? -7.708 5.672 28.905 1.00 91.56 122 GLU A N 1
ATOM 944 C CA . GLU A 1 122 ? -7.233 4.309 28.680 1.00 91.56 122 GLU A CA 1
ATOM 945 C C . GLU A 1 122 ? -7.552 3.350 29.833 1.00 91.56 122 GLU A C 1
ATOM 947 O O . GLU A 1 122 ? -8.038 2.247 29.593 1.00 91.56 122 GLU A O 1
ATOM 952 N N . ALA A 1 123 ? -7.319 3.759 31.083 1.00 92.81 123 ALA A N 1
ATOM 953 C CA . ALA A 1 123 ? -7.581 2.901 32.239 1.00 92.81 123 ALA A CA 1
ATOM 954 C C . ALA A 1 123 ? -9.073 2.549 32.372 1.00 92.81 123 ALA A C 1
ATOM 956 O O . ALA A 1 123 ? -9.410 1.388 32.597 1.00 92.81 123 ALA A O 1
ATOM 957 N N . ALA A 1 124 ? -9.954 3.534 32.172 1.00 94.19 124 ALA A N 1
ATOM 958 C CA . ALA A 1 124 ? -11.398 3.336 32.232 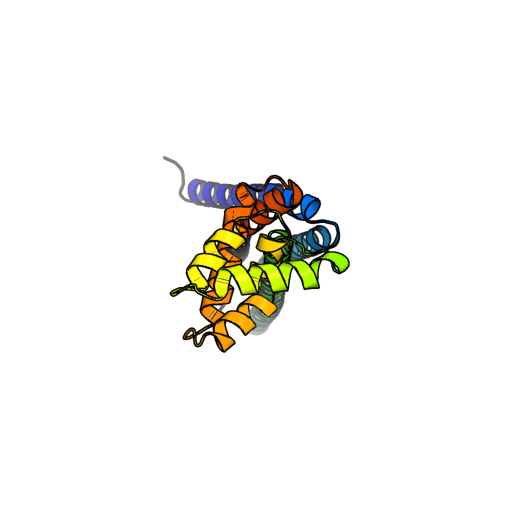1.00 94.19 124 ALA A CA 1
ATOM 959 C C . ALA A 1 124 ? -11.891 2.423 31.098 1.00 94.19 124 ALA A C 1
ATOM 961 O O . ALA A 1 124 ? -12.600 1.457 31.361 1.00 94.19 124 ALA A O 1
ATOM 962 N N . ALA A 1 125 ? -11.445 2.668 29.861 1.00 94.19 125 ALA A N 1
ATOM 963 C CA . ALA A 1 125 ? -11.827 1.857 28.705 1.00 94.19 125 ALA A CA 1
ATOM 964 C C . ALA A 1 125 ? -11.355 0.397 28.827 1.00 94.19 125 ALA A C 1
ATOM 966 O O . ALA A 1 125 ? -12.075 -0.526 28.452 1.00 94.19 125 ALA A O 1
ATOM 967 N N . ARG A 1 126 ? -10.157 0.162 29.385 1.00 95.38 126 ARG A N 1
ATOM 968 C CA . ARG A 1 126 ? -9.646 -1.194 29.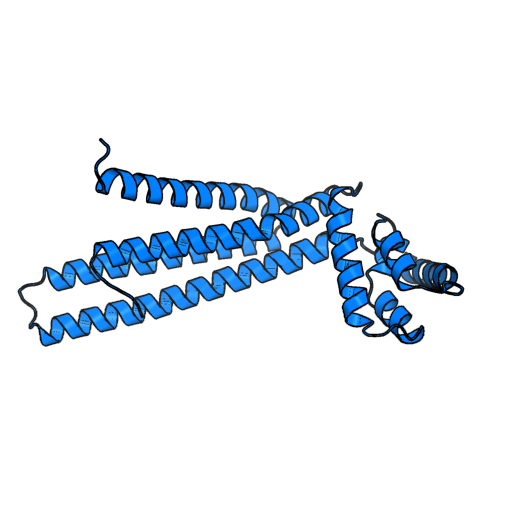651 1.00 95.38 126 ARG A CA 1
ATOM 969 C C . ARG A 1 126 ? -10.486 -1.934 30.688 1.00 95.38 126 ARG A C 1
ATOM 971 O O . ARG A 1 126 ? -10.767 -3.114 30.493 1.00 95.38 126 ARG A O 1
ATOM 978 N N . GLU A 1 127 ? -10.879 -1.261 31.768 1.00 95.12 127 GLU A N 1
ATOM 979 C CA . GLU A 1 127 ? -11.729 -1.871 32.795 1.00 95.12 127 GLU A CA 1
ATOM 980 C C . GLU A 1 127 ? -13.122 -2.188 32.242 1.00 95.12 127 GLU A C 1
ATOM 982 O O . GLU A 1 127 ? -13.641 -3.281 32.453 1.00 95.12 127 GLU A O 1
ATOM 987 N N . GLU A 1 128 ? -13.695 -1.288 31.445 1.00 95.00 128 GLU A N 1
ATOM 988 C CA . GLU A 1 128 ? -14.977 -1.523 30.783 1.00 95.00 128 GLU A CA 1
ATOM 989 C C . GLU A 1 128 ? -14.912 -2.694 29.793 1.00 95.00 128 GLU A C 1
ATOM 991 O O . GLU A 1 128 ? -15.747 -3.598 29.852 1.00 95.00 128 GLU A O 1
ATOM 996 N N . LEU A 1 129 ? -13.863 -2.767 28.967 1.00 94.88 129 LEU A N 1
ATOM 997 C CA . LEU A 1 129 ? -13.626 -3.923 28.100 1.00 94.88 129 LEU A CA 1
ATOM 998 C C . LEU A 1 129 ? -13.512 -5.223 28.910 1.00 94.88 129 LEU A C 1
ATOM 1000 O O . LEU A 1 129 ? -14.062 -6.259 28.521 1.00 94.88 129 LEU A O 1
ATOM 1004 N N . ARG A 1 130 ? -12.799 -5.192 30.041 1.00 94.06 130 ARG A N 1
ATOM 1005 C CA . ARG A 1 130 ? -12.662 -6.351 30.924 1.00 94.06 130 ARG A CA 1
ATOM 1006 C C . ARG A 1 130 ? -14.016 -6.789 31.472 1.00 94.06 130 ARG A C 1
ATOM 1008 O O . ARG A 1 130 ? -14.277 -7.988 31.492 1.00 94.06 130 ARG A O 1
ATOM 1015 N N . MET A 1 131 ? -14.872 -5.856 31.887 1.00 94.00 131 MET A N 1
ATOM 1016 C CA . MET A 1 131 ? -16.225 -6.168 32.355 1.00 94.00 131 MET A CA 1
ATOM 1017 C C . MET A 1 131 ? -17.058 -6.824 31.248 1.00 94.00 131 MET A C 1
ATOM 1019 O O . MET A 1 131 ? -17.610 -7.900 31.475 1.00 94.00 131 MET A O 1
ATOM 1023 N N . LEU A 1 132 ? -17.062 -6.253 30.038 1.00 92.62 132 LEU A N 1
ATOM 1024 C CA . LEU A 1 132 ? -17.802 -6.778 28.880 1.00 92.62 132 LEU A CA 1
ATOM 1025 C C . LEU A 1 132 ? -17.340 -8.181 28.456 1.00 92.62 132 LEU A C 1
ATOM 1027 O O . LEU A 1 132 ? -18.142 -9.008 28.036 1.00 92.62 132 LEU A O 1
ATOM 1031 N N . THR A 1 133 ? -16.051 -8.477 28.607 1.00 92.00 133 THR A N 1
ATOM 1032 C CA . THR A 1 133 ? -15.463 -9.782 28.253 1.00 92.00 133 THR A CA 1
ATOM 1033 C C . THR A 1 133 ? -15.377 -10.755 29.435 1.00 92.00 133 THR A C 1
ATOM 1035 O O . THR A 1 133 ? -14.970 -11.909 29.269 1.00 92.00 133 THR A O 1
ATOM 1038 N N . SER A 1 134 ? -15.732 -10.327 30.653 1.00 88.56 134 SER A N 1
ATOM 1039 C CA . SER A 1 134 ? -15.533 -11.110 31.880 1.00 88.56 134 SER A CA 1
ATOM 1040 C C . SER A 1 134 ? -16.335 -12.414 31.878 1.00 88.56 134 SER A C 1
ATOM 1042 O O . SER A 1 134 ? -15.755 -13.455 32.187 1.00 88.56 134 SER A O 1
ATOM 1044 N N . GLY A 1 135 ? -17.598 -12.356 31.451 1.00 83.06 135 GLY A N 1
ATOM 1045 C CA . GLY A 1 135 ? -18.514 -13.495 31.335 1.00 83.06 135 GLY A CA 1
ATOM 1046 C C . GLY A 1 135 ? -18.798 -13.951 29.902 1.00 83.06 135 GLY A C 1
ATOM 1047 O O . GLY A 1 135 ? -19.684 -14.774 29.708 1.00 83.06 135 GLY A O 1
ATOM 1048 N N . ALA A 1 136 ? -18.094 -13.415 28.903 1.00 88.50 136 ALA A N 1
ATOM 1049 C CA . ALA A 1 136 ? -18.305 -13.797 27.510 1.00 88.50 136 ALA A CA 1
ATOM 1050 C C . ALA A 1 136 ? -17.699 -15.180 27.220 1.00 88.50 136 ALA A C 1
ATOM 1052 O O . ALA A 1 136 ? -16.509 -15.391 27.469 1.00 88.50 136 ALA A O 1
ATOM 1053 N N . GLU A 1 137 ? -18.502 -16.091 26.662 1.00 88.50 137 GLU A N 1
ATOM 1054 C CA . GLU A 1 137 ? -18.030 -17.395 26.164 1.00 88.50 137 GLU A CA 1
ATOM 1055 C C . GLU A 1 137 ? -17.073 -17.226 24.975 1.00 88.50 137 GLU A C 1
ATOM 1057 O O . GLU A 1 137 ? -16.083 -17.948 24.868 1.00 88.50 137 GLU A O 1
ATOM 1062 N N . ASP A 1 138 ? -17.329 -16.221 24.129 1.00 92.69 138 ASP A N 1
ATOM 1063 C CA . ASP A 1 138 ? -16.474 -15.842 23.007 1.00 92.69 138 ASP A CA 1
ATOM 1064 C C . ASP A 1 138 ? -16.026 -14.368 23.114 1.00 92.69 138 ASP A C 1
ATOM 1066 O O . ASP A 1 138 ? -16.697 -13.458 22.613 1.00 92.69 138 ASP A O 1
ATOM 1070 N N . PRO A 1 139 ? -14.873 -14.094 23.754 1.00 92.94 139 PRO A N 1
ATOM 1071 C CA . PRO A 1 139 ? -14.339 -12.739 23.842 1.00 92.94 139 PRO A CA 1
ATOM 1072 C C . PRO A 1 139 ? -13.896 -12.176 22.481 1.00 92.94 139 PRO A C 1
ATOM 1074 O O . PRO A 1 139 ? -13.787 -10.958 22.354 1.00 92.94 139 PRO A O 1
ATOM 1077 N N . ALA A 1 140 ? -13.647 -13.008 21.461 1.00 94.06 140 ALA A N 1
ATOM 1078 C CA . ALA A 1 140 ? -13.257 -12.527 20.136 1.00 94.06 140 ALA A CA 1
ATOM 1079 C C . ALA A 1 140 ? -14.435 -11.870 19.407 1.00 94.06 140 ALA A C 1
ATOM 1081 O O . ALA A 1 140 ? -14.266 -10.795 18.830 1.00 94.06 140 ALA A O 1
ATOM 1082 N N . SER A 1 141 ? -15.631 -12.459 19.499 1.00 94.69 141 SER A N 1
ATOM 1083 C CA . SER A 1 141 ? -16.859 -11.855 18.963 1.00 94.69 141 SER A CA 1
ATOM 1084 C C . SER A 1 141 ? -17.168 -10.505 19.615 1.00 94.69 141 SER A C 1
ATOM 1086 O O . SER A 1 141 ? -17.449 -9.539 18.908 1.00 94.69 141 SER A O 1
ATOM 1088 N N . VAL A 1 142 ? -17.001 -10.389 20.939 1.00 95.88 142 VAL A N 1
ATOM 1089 C CA . VAL A 1 142 ? -17.155 -9.101 21.643 1.00 95.88 142 VAL A CA 1
ATOM 1090 C C . VAL A 1 142 ? -16.177 -8.057 21.096 1.00 95.88 142 VAL A C 1
ATOM 1092 O O . VAL A 1 142 ? -16.565 -6.925 20.815 1.00 95.88 142 VAL A O 1
ATOM 1095 N N . LEU A 1 143 ? -14.908 -8.425 20.887 1.00 96.50 143 LEU A N 1
ATOM 1096 C CA . LEU A 1 143 ? -13.923 -7.510 20.305 1.00 96.50 143 LEU A CA 1
ATOM 1097 C C . LEU A 1 143 ? -14.267 -7.105 18.867 1.00 96.50 143 LEU A C 1
ATOM 1099 O O . LEU A 1 143 ? -14.082 -5.943 18.523 1.00 96.50 143 LEU A O 1
ATOM 1103 N N . LEU A 1 144 ? -14.791 -8.017 18.043 1.00 95.44 144 LEU A N 1
ATOM 1104 C CA . LEU A 1 144 ? -15.235 -7.712 16.676 1.00 95.44 144 LEU A CA 1
ATOM 1105 C C . LEU A 1 144 ? -16.419 -6.738 16.644 1.00 95.44 144 LEU A C 1
ATOM 1107 O O . LEU A 1 144 ? -16.492 -5.878 15.763 1.00 95.44 144 LEU A O 1
ATOM 1111 N N . GLU A 1 145 ? -17.349 -6.849 17.588 1.00 95.00 145 GLU A N 1
ATOM 1112 C CA . GLU A 1 145 ? -18.451 -5.896 17.728 1.00 95.00 145 GLU A CA 1
ATOM 1113 C C . GLU A 1 145 ? -17.941 -4.522 18.168 1.00 95.00 145 GLU A C 1
ATOM 1115 O O . GLU A 1 145 ? -18.251 -3.509 17.537 1.00 95.00 145 GLU A O 1
ATOM 1120 N N . LEU A 1 146 ? -17.101 -4.483 19.206 1.00 95.81 146 LEU A N 1
ATOM 1121 C CA . LEU A 1 146 ? -16.560 -3.233 19.736 1.00 95.81 146 LEU A CA 1
ATOM 1122 C C . LEU A 1 146 ? -15.637 -2.526 18.738 1.00 95.81 146 LEU A C 1
ATOM 1124 O O . LEU A 1 146 ? -15.701 -1.307 18.619 1.00 95.81 146 LEU A O 1
ATOM 1128 N N . ALA A 1 147 ? -14.841 -3.264 17.967 1.00 94.75 147 ALA A N 1
ATOM 1129 C CA . ALA A 1 147 ? -13.916 -2.730 16.965 1.00 94.75 147 ALA A CA 1
ATOM 1130 C C . ALA A 1 147 ? -14.590 -1.902 15.853 1.00 94.75 147 ALA A C 1
ATOM 1132 O O . ALA A 1 147 ? -13.922 -1.134 15.160 1.00 94.75 147 ALA A O 1
ATOM 1133 N N . GLN A 1 148 ? -15.909 -2.030 15.683 1.00 93.06 148 GLN A N 1
ATOM 1134 C CA . GLN A 1 148 ? -16.683 -1.229 14.730 1.00 93.06 148 GLN A CA 1
ATOM 1135 C C . GLN A 1 148 ? -16.986 0.183 15.239 1.00 93.06 148 GLN A C 1
ATOM 1137 O O . GLN A 1 148 ? -17.438 1.025 14.464 1.00 93.06 148 GLN A O 1
ATOM 1142 N N . ARG A 1 149 ? -16.783 0.435 16.534 1.00 93.31 149 ARG A N 1
ATOM 1143 C CA . ARG A 1 149 ? -17.140 1.692 17.187 1.00 93.31 149 ARG A CA 1
ATOM 1144 C C . ARG A 1 149 ? -16.100 2.776 16.917 1.00 93.31 149 ARG A C 1
ATOM 1146 O O . ARG A 1 149 ? -14.923 2.511 16.673 1.00 93.31 149 ARG A O 1
ATOM 1153 N N . ASP A 1 150 ? -16.556 4.018 17.026 1.00 90.88 150 ASP A N 1
ATOM 1154 C CA . ASP A 1 150 ? -15.740 5.227 16.878 1.00 90.88 150 ASP A CA 1
ATOM 1155 C C . ASP A 1 150 ? -15.341 5.848 18.228 1.00 90.88 150 ASP A C 1
ATOM 1157 O O . ASP A 1 150 ? -15.002 7.027 18.294 1.00 90.88 150 ASP A O 1
ATOM 1161 N N . ASP A 1 151 ? -15.394 5.067 19.306 1.00 92.38 151 ASP A N 1
ATOM 1162 C CA . ASP A 1 151 ? -15.170 5.521 20.678 1.00 92.38 151 ASP A CA 1
ATOM 1163 C C . ASP A 1 151 ? -13.995 4.803 21.359 1.00 92.38 151 ASP A C 1
ATOM 1165 O O . ASP A 1 151 ? -13.258 4.019 20.750 1.00 92.38 151 ASP A O 1
ATOM 1169 N N . GLU A 1 152 ? -13.797 5.085 22.648 1.00 93.62 152 GLU A N 1
ATOM 1170 C CA . GLU A 1 152 ? -12.702 4.516 23.429 1.00 93.62 152 GLU A CA 1
ATOM 1171 C C . GLU A 1 152 ? -12.781 2.987 23.549 1.00 93.62 152 GLU A C 1
ATOM 1173 O O . GLU A 1 152 ? -11.735 2.338 23.630 1.00 93.62 152 GLU A O 1
ATOM 1178 N N . LEU A 1 153 ? -13.986 2.400 23.501 1.00 94.38 153 LEU A N 1
ATOM 1179 C CA . LEU A 1 153 ? -14.167 0.947 23.489 1.00 94.38 153 LEU A CA 1
ATOM 1180 C C . LEU A 1 153 ? -13.701 0.330 22.170 1.00 94.38 153 LEU A C 1
ATOM 1182 O O . LEU A 1 153 ? -13.009 -0.690 22.180 1.00 94.38 153 LEU A O 1
ATOM 1186 N N . GLY A 1 154 ? -14.008 0.974 21.041 1.00 94.88 154 GLY A N 1
ATOM 1187 C CA . GLY A 1 154 ? -13.440 0.583 19.752 1.00 94.88 154 GLY A CA 1
ATOM 1188 C C . GLY A 1 154 ? -11.917 0.685 19.744 1.00 94.88 154 GLY A C 1
ATOM 1189 O O . GLY A 1 154 ? -11.235 -0.228 19.280 1.00 94.88 154 GLY A O 1
ATOM 1190 N N . ALA A 1 155 ? -11.365 1.749 20.332 1.00 95.06 155 ALA A N 1
ATOM 1191 C CA . ALA A 1 155 ? -9.922 1.967 20.383 1.00 95.06 155 ALA A CA 1
ATOM 1192 C C . ALA A 1 155 ? -9.183 0.952 21.270 1.00 95.06 155 ALA A C 1
ATOM 1194 O O . ALA A 1 155 ? -8.114 0.466 20.896 1.00 95.06 155 ALA A O 1
ATOM 1195 N N . VAL A 1 156 ? -9.736 0.597 22.434 1.00 96.19 156 VAL A N 1
ATOM 1196 C CA . VAL A 1 156 ? -9.123 -0.419 23.303 1.00 96.19 156 VAL A CA 1
ATOM 1197 C C . VAL A 1 156 ? -9.270 -1.828 22.720 1.00 96.19 156 VAL A C 1
ATOM 1199 O O . VAL A 1 156 ? -8.353 -2.635 22.891 1.00 96.19 156 VAL A O 1
ATOM 1202 N N . ALA A 1 157 ? -10.346 -2.113 21.972 1.00 96.12 157 ALA A N 1
ATOM 1203 C CA . ALA A 1 157 ? -10.558 -3.401 21.306 1.00 96.12 157 ALA A CA 1
ATOM 1204 C C . ALA A 1 157 ? -9.502 -3.711 20.228 1.00 96.12 157 ALA A C 1
ATOM 1206 O O . ALA A 1 157 ? -9.178 -4.875 20.000 1.00 96.12 157 ALA A O 1
ATOM 1207 N N . VAL A 1 158 ? -8.915 -2.679 19.613 1.00 96.12 158 VAL A N 1
ATOM 1208 C CA . VAL A 1 158 ? -7.815 -2.796 18.633 1.00 96.12 158 VAL A CA 1
ATOM 1209 C C . VAL A 1 158 ? -6.447 -2.425 19.215 1.00 96.12 158 VAL A C 1
ATOM 1211 O O . VAL A 1 158 ? -5.523 -2.077 18.480 1.00 96.12 158 VAL A O 1
ATOM 1214 N N . SER A 1 159 ? -6.316 -2.441 20.543 1.00 94.88 159 SER A N 1
ATOM 1215 C CA . SER A 1 159 ? -5.055 -2.164 21.234 1.00 94.88 159 SER A CA 1
ATOM 1216 C C . SER A 1 159 ? -4.331 -3.453 21.630 1.00 94.88 159 SER A C 1
ATOM 1218 O O . SER A 1 159 ? -4.935 -4.516 21.763 1.00 94.88 159 SER A O 1
ATOM 1220 N N . SER A 1 160 ? -3.035 -3.353 21.936 1.00 92.81 160 SER A N 1
ATOM 1221 C CA . SER A 1 160 ? -2.239 -4.487 22.438 1.00 92.81 160 SER A CA 1
ATOM 1222 C C . SER A 1 160 ? -2.790 -5.108 23.733 1.00 92.81 160 SER A C 1
ATOM 1224 O O . SER A 1 160 ? -2.500 -6.266 24.052 1.00 92.81 160 SER A O 1
ATOM 1226 N N . TYR A 1 161 ? -3.614 -4.364 24.479 1.00 94.56 161 TYR A N 1
ATOM 1227 C CA . TYR A 1 161 ? -4.329 -4.898 25.631 1.00 94.56 161 TYR A CA 1
ATOM 1228 C C . TYR A 1 161 ? -5.354 -5.966 25.222 1.00 94.56 161 TYR A C 1
ATOM 1230 O O . TYR A 1 161 ? -5.432 -6.998 25.884 1.00 94.56 161 TYR A O 1
ATOM 1238 N N . ALA A 1 162 ? -6.079 -5.779 24.115 1.00 94.75 162 ALA A N 1
ATOM 1239 C CA . ALA A 1 162 ? -7.059 -6.749 23.629 1.00 94.75 162 ALA A CA 1
ATOM 1240 C C . ALA A 1 162 ? -6.406 -8.079 23.218 1.00 94.75 162 ALA A C 1
ATOM 1242 O O . ALA A 1 162 ? -6.909 -9.146 23.565 1.00 94.75 162 ALA A O 1
ATOM 1243 N N . GLU A 1 163 ? -5.235 -8.041 22.574 1.00 96.31 163 GLU A N 1
ATOM 1244 C CA . GLU A 1 163 ? -4.449 -9.252 22.292 1.00 96.31 163 GLU A CA 1
ATOM 1245 C C . GLU A 1 163 ? -4.054 -9.986 23.587 1.00 96.31 163 GLU A C 1
ATOM 1247 O O . GLU A 1 163 ? -4.170 -11.209 23.694 1.00 96.31 163 GLU A O 1
ATOM 1252 N N . SER A 1 164 ? -3.616 -9.233 24.599 1.00 95.88 164 SER A N 1
ATOM 1253 C CA . SER A 1 164 ? -3.252 -9.785 25.910 1.00 95.88 164 SER A CA 1
ATOM 1254 C C . SER A 1 164 ? -4.460 -10.396 26.624 1.00 95.88 164 SER A C 1
ATOM 1256 O O . SER A 1 164 ? -4.339 -11.448 27.250 1.00 95.88 164 SER A O 1
ATOM 1258 N N . LEU A 1 165 ? -5.632 -9.773 26.488 1.00 95.19 165 LEU A N 1
ATOM 1259 C CA . LEU A 1 165 ? -6.896 -10.264 27.027 1.00 95.19 165 LEU A CA 1
ATOM 1260 C C . LEU A 1 165 ? -7.315 -11.577 26.360 1.00 95.19 165 LEU A C 1
ATOM 1262 O O . LEU A 1 165 ? -7.647 -12.527 27.066 1.00 95.19 165 LEU A O 1
ATOM 1266 N N . LEU A 1 166 ? -7.224 -11.670 25.030 1.00 95.50 166 LEU A N 1
ATOM 1267 C CA . LEU A 1 166 ? -7.483 -12.908 24.288 1.00 95.50 166 LEU A CA 1
ATOM 1268 C C . LEU A 1 166 ? -6.569 -14.048 24.760 1.00 95.50 166 LEU A C 1
ATOM 1270 O O . LEU A 1 166 ? -7.045 -15.153 25.019 1.00 95.50 166 LEU A O 1
ATOM 1274 N N . ARG A 1 167 ? -5.270 -13.772 24.952 1.00 95.62 167 ARG A N 1
ATOM 1275 C CA . ARG A 1 167 ? -4.322 -14.753 25.512 1.00 95.62 167 ARG A CA 1
ATOM 1276 C C . ARG A 1 167 ? -4.698 -15.175 26.929 1.00 95.62 167 ARG A C 1
ATOM 1278 O O . ARG A 1 167 ? -4.720 -16.366 27.220 1.00 95.62 167 ARG A O 1
ATOM 1285 N N . ALA A 1 168 ? -5.009 -14.217 27.801 1.00 94.06 168 ALA A N 1
ATOM 1286 C CA . ALA A 1 168 ? -5.387 -14.490 29.188 1.00 94.06 168 ALA A CA 1
ATOM 1287 C C . ALA A 1 168 ? -6.684 -15.309 29.293 1.00 94.06 168 ALA A C 1
ATOM 1289 O O . ALA A 1 168 ? -6.847 -16.096 30.220 1.00 94.06 168 ALA A O 1
ATOM 1290 N N . LYS A 1 169 ? -7.588 -15.148 28.323 1.00 92.88 169 LYS A N 1
ATOM 1291 C CA . LYS A 1 169 ? -8.834 -15.910 28.188 1.00 92.88 169 LYS A CA 1
ATOM 1292 C C . LYS A 1 169 ? -8.653 -17.273 27.508 1.00 92.88 169 LYS A C 1
ATOM 1294 O O . LYS A 1 169 ? -9.631 -17.990 27.342 1.00 92.88 169 LYS A O 1
ATOM 1299 N N . GLY A 1 170 ? -7.429 -17.646 27.132 1.00 93.50 170 GLY A N 1
ATOM 1300 C CA . GLY A 1 170 ? -7.130 -18.948 26.534 1.00 93.50 170 GLY A CA 1
ATOM 1301 C C . GLY A 1 170 ? -7.551 -19.088 25.070 1.00 93.50 170 GLY A C 1
ATOM 1302 O O . GLY A 1 170 ? -7.663 -20.212 24.588 1.00 93.50 170 GLY A O 1
ATOM 1303 N N . VAL A 1 171 ? -7.773 -17.980 24.350 1.00 93.75 171 VAL A N 1
ATOM 1304 C CA . VAL A 1 171 ? -8.157 -18.023 22.932 1.00 93.75 171 VAL A CA 1
ATOM 1305 C C . VAL A 1 171 ? -6.996 -18.573 22.090 1.00 93.75 171 VAL A C 1
ATOM 1307 O O . VAL A 1 171 ? -5.905 -17.983 22.089 1.00 93.75 171 VAL A O 1
ATOM 1310 N N . PRO A 1 172 ? -7.195 -19.679 21.346 1.00 91.81 172 PRO A N 1
ATOM 1311 C CA . PRO A 1 172 ? -6.176 -20.217 20.453 1.00 91.81 172 PRO A CA 1
ATOM 1312 C C . PRO A 1 172 ? -5.792 -19.201 19.378 1.00 91.81 172 PRO A C 1
ATOM 1314 O O . PRO A 1 172 ? -6.642 -18.490 18.848 1.00 91.81 172 PRO A O 1
ATOM 1317 N N . SER A 1 173 ? -4.506 -19.136 19.029 1.00 93.06 173 SER A N 1
ATOM 1318 C CA . SER A 1 173 ? -4.009 -18.220 17.991 1.00 93.06 173 SER A CA 1
ATOM 1319 C C . SER A 1 173 ? -4.414 -16.754 18.215 1.00 93.06 173 SER A C 1
ATOM 1321 O O . SER A 1 173 ? -4.645 -16.024 17.252 1.00 93.06 173 SER A O 1
ATOM 1323 N N . ALA A 1 174 ? -4.453 -16.303 19.476 1.00 94.25 174 ALA A N 1
ATOM 1324 C CA . ALA A 1 174 ? -4.814 -14.934 19.855 1.00 94.25 174 ALA A CA 1
ATOM 1325 C C . ALA A 1 174 ? -4.183 -13.820 18.983 1.00 94.25 174 ALA A C 1
ATOM 1327 O O . ALA A 1 174 ? -4.910 -12.890 18.643 1.00 94.25 174 ALA A O 1
ATOM 1328 N N . PRO A 1 175 ? -2.905 -13.897 18.539 1.00 95.56 175 PRO A N 1
ATOM 1329 C CA . PRO A 1 175 ? -2.344 -12.894 17.627 1.00 95.56 175 PRO A CA 1
ATOM 1330 C C . PRO A 1 175 ? -3.056 -12.821 16.269 1.00 95.56 175 PRO A C 1
ATOM 1332 O O . PRO A 1 175 ? -3.270 -11.734 15.744 1.00 95.56 175 PRO A O 1
ATOM 1335 N N . ALA A 1 176 ? -3.445 -13.967 15.702 1.00 96.31 176 ALA A N 1
ATOM 1336 C CA . ALA A 1 176 ? -4.158 -14.021 14.426 1.00 96.31 176 ALA A CA 1
ATOM 1337 C C . ALA A 1 176 ? -5.602 -13.520 14.571 1.00 96.31 176 ALA A C 1
ATOM 1339 O O . ALA A 1 176 ? -6.079 -12.764 13.728 1.00 96.31 176 ALA A O 1
ATOM 1340 N N . VAL A 1 177 ? -6.271 -13.879 15.671 1.00 95.81 177 VAL A N 1
ATOM 1341 C CA . VAL A 1 177 ? -7.614 -13.372 15.997 1.00 95.81 177 VAL A CA 1
ATOM 1342 C C . VAL A 1 177 ? -7.584 -11.854 16.178 1.00 95.81 177 VAL A C 1
ATOM 1344 O O . VAL A 1 177 ? -8.389 -11.142 15.590 1.00 95.81 177 VAL A O 1
ATOM 1347 N N . TYR A 1 178 ? -6.611 -11.338 16.927 1.00 97.00 178 TYR A N 1
ATOM 1348 C CA . TYR A 1 178 ? -6.424 -9.902 17.110 1.00 97.00 178 TYR A CA 1
ATOM 1349 C C . TYR A 1 178 ? -6.127 -9.166 15.792 1.00 97.00 178 TYR A C 1
ATOM 1351 O O . TYR A 1 178 ? -6.653 -8.076 15.560 1.00 97.00 178 TYR A O 1
ATOM 1359 N N . ALA A 1 179 ? -5.331 -9.762 14.898 1.00 96.19 179 ALA A N 1
ATOM 1360 C CA . ALA A 1 179 ? -5.101 -9.203 13.568 1.00 96.19 179 ALA A CA 1
ATOM 1361 C C . ALA A 1 179 ? -6.411 -9.087 12.769 1.00 96.19 179 ALA A C 1
ATOM 1363 O O . ALA A 1 179 ? -6.656 -8.033 12.182 1.00 96.19 179 ALA A O 1
ATOM 1364 N N . ALA A 1 180 ? -7.277 -10.106 12.828 1.00 95.62 180 ALA A N 1
ATOM 1365 C CA . ALA A 1 180 ? -8.595 -10.080 12.196 1.00 95.62 180 ALA A CA 1
ATOM 1366 C C . ALA A 1 180 ? -9.528 -9.021 12.813 1.00 95.62 180 ALA A C 1
ATOM 1368 O O . ALA A 1 180 ? -10.238 -8.338 12.081 1.00 95.62 180 ALA A O 1
ATOM 1369 N N . VAL A 1 181 ? -9.484 -8.818 14.137 1.00 96.69 181 VAL A N 1
ATOM 1370 C CA . VAL A 1 181 ? -10.207 -7.718 14.809 1.00 96.69 181 VAL A CA 1
ATOM 1371 C C . VAL A 1 181 ? -9.741 -6.360 14.280 1.00 96.69 181 VAL A C 1
ATOM 1373 O O . VAL A 1 181 ? -10.562 -5.508 13.941 1.00 96.69 181 VAL A O 1
ATOM 1376 N N . CYS A 1 182 ? -8.426 -6.158 14.159 1.00 96.62 182 CYS A N 1
ATOM 1377 C CA . CYS A 1 182 ? -7.876 -4.936 13.577 1.00 96.62 182 CYS A CA 1
ATOM 1378 C C . CYS A 1 182 ? -8.309 -4.747 12.115 1.00 96.62 182 CYS A C 1
ATOM 1380 O O . CYS A 1 182 ? -8.656 -3.633 11.732 1.00 96.62 182 CYS A O 1
ATOM 1382 N N . ASP A 1 183 ? -8.283 -5.804 11.300 1.00 95.44 183 ASP A N 1
ATOM 1383 C CA . ASP A 1 183 ? -8.701 -5.740 9.893 1.00 95.44 183 ASP A CA 1
ATOM 1384 C C . ASP A 1 183 ? -10.189 -5.369 9.783 1.00 95.44 183 ASP A C 1
ATOM 1386 O O . ASP A 1 183 ? -10.554 -4.467 9.027 1.00 95.44 183 ASP A O 1
ATOM 1390 N N . HIS A 1 184 ? -11.033 -5.966 10.630 1.00 95.31 184 HIS A N 1
ATOM 1391 C CA . HIS A 1 184 ? -12.458 -5.641 10.720 1.00 95.31 184 HIS A CA 1
ATOM 1392 C C . HIS A 1 184 ? -12.701 -4.180 11.113 1.00 95.31 184 HIS A C 1
ATOM 1394 O O . HIS A 1 184 ? -13.578 -3.522 10.552 1.00 95.31 184 HIS A O 1
ATOM 1400 N N . ALA A 1 185 ? -11.894 -3.631 12.025 1.00 96.38 185 ALA A N 1
ATOM 1401 C CA . ALA A 1 185 ? -11.960 -2.219 12.403 1.00 96.38 185 ALA A CA 1
ATOM 1402 C C . ALA A 1 185 ? -11.610 -1.280 11.237 1.00 96.38 185 ALA A C 1
ATOM 1404 O O . ALA A 1 185 ? -12.246 -0.237 11.060 1.00 96.38 185 ALA A O 1
ATOM 1405 N N . VAL A 1 186 ? -10.607 -1.641 10.427 1.00 96.69 186 VAL A N 1
ATOM 1406 C CA . VAL A 1 186 ? -10.236 -0.880 9.223 1.00 96.69 186 VAL A CA 1
ATOM 1407 C C . VAL A 1 186 ? -11.357 -0.914 8.186 1.00 96.69 186 VAL A C 1
ATOM 1409 O O . VAL A 1 186 ? -11.660 0.114 7.579 1.00 96.69 186 VAL A O 1
ATOM 1412 N N . ASP A 1 187 ? -12.022 -2.053 8.006 1.00 94.56 187 ASP A N 1
ATOM 1413 C CA . ASP A 1 187 ? -13.175 -2.140 7.107 1.00 94.56 187 ASP A CA 1
ATOM 1414 C C . ASP A 1 187 ? -14.387 -1.363 7.632 1.00 94.56 187 ASP A C 1
ATOM 1416 O O . ASP A 1 187 ? -15.055 -0.654 6.870 1.00 94.56 187 ASP A O 1
ATOM 1420 N N . ALA A 1 188 ? -14.643 -1.418 8.940 1.00 95.06 188 ALA A N 1
ATOM 1421 C CA . ALA A 1 188 ? -15.695 -0.643 9.585 1.00 95.06 188 ALA A CA 1
ATOM 1422 C C . ALA A 1 188 ? -15.463 0.871 9.467 1.00 95.06 188 ALA A C 1
ATOM 1424 O O . ALA A 1 188 ? -16.429 1.620 9.299 1.00 95.06 188 ALA A O 1
ATOM 1425 N N . ALA A 1 189 ? -14.202 1.318 9.445 1.00 96.56 189 ALA A N 1
ATOM 1426 C CA . ALA A 1 189 ? -13.839 2.729 9.337 1.00 96.56 189 ALA A CA 1
ATOM 1427 C C . ALA A 1 189 ? -14.377 3.418 8.067 1.00 96.56 189 ALA A C 1
ATOM 1429 O O . ALA A 1 189 ? -14.545 4.636 8.062 1.00 96.56 189 ALA A O 1
ATOM 1430 N N . ARG A 1 190 ? -14.761 2.666 7.023 1.00 94.12 190 ARG A N 1
ATOM 1431 C CA . ARG A 1 190 ? -15.470 3.207 5.843 1.00 94.12 190 ARG A CA 1
ATOM 1432 C C . ARG A 1 190 ? -16.815 3.856 6.187 1.00 94.12 190 ARG A C 1
ATOM 1434 O O . ARG A 1 190 ? -17.290 4.701 5.436 1.00 94.12 190 ARG A O 1
ATOM 1441 N N . ARG A 1 191 ? -17.438 3.432 7.290 1.00 93.56 191 ARG A N 1
ATOM 1442 C CA . ARG A 1 191 ? -18.722 3.935 7.806 1.00 93.56 191 ARG A CA 1
ATOM 1443 C C . ARG A 1 191 ? -18.552 4.801 9.059 1.00 93.56 191 ARG A C 1
ATOM 1445 O O . ARG A 1 191 ? -19.552 5.165 9.666 1.00 93.56 191 ARG A O 1
ATOM 1452 N N . SER A 1 192 ? -17.310 5.113 9.438 1.00 93.50 192 SER A N 1
ATOM 1453 C CA . SER A 1 192 ? -17.001 5.920 10.622 1.00 93.50 192 SER A CA 1
ATOM 1454 C C . SER A 1 192 ? -17.578 7.328 10.500 1.00 93.50 192 SER A C 1
ATOM 1456 O O . SER A 1 192 ? -17.638 7.871 9.400 1.00 93.50 192 SER A O 1
ATOM 1458 N N . ALA A 1 193 ? -17.956 7.948 11.611 1.00 92.56 193 ALA A N 1
ATOM 1459 C CA . ALA A 1 193 ? -18.286 9.367 11.664 1.00 92.56 193 ALA A CA 1
ATOM 1460 C C . ALA A 1 193 ? -17.039 10.271 11.575 1.00 92.56 193 ALA A C 1
ATOM 1462 O O . ALA A 1 193 ? -17.182 11.461 11.301 1.00 92.56 193 ALA A O 1
ATOM 1463 N N . ASP A 1 194 ? -15.829 9.729 11.781 1.00 92.56 194 ASP A N 1
ATOM 1464 C CA . ASP A 1 194 ? -14.561 10.453 11.637 1.00 92.56 194 ASP A CA 1
ATOM 1465 C C . ASP A 1 194 ? -14.108 10.476 10.159 1.00 92.56 194 ASP A C 1
ATOM 1467 O O . ASP A 1 194 ? -13.692 9.438 9.621 1.00 92.56 194 ASP A O 1
ATOM 1471 N N . PRO A 1 195 ? -14.111 11.648 9.488 1.00 93.38 195 PRO A N 1
ATOM 1472 C CA . PRO A 1 195 ? -13.702 11.753 8.089 1.00 93.38 195 PRO A CA 1
ATOM 1473 C C . PRO A 1 195 ? -12.253 11.317 7.847 1.00 93.38 195 PRO A C 1
ATOM 1475 O O . PRO A 1 195 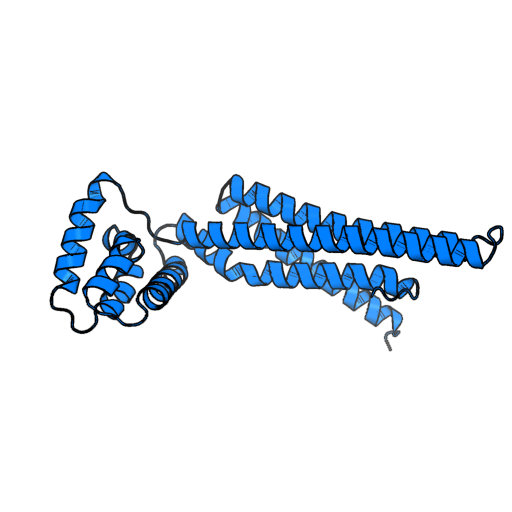? -11.938 10.789 6.779 1.00 93.38 195 PRO A O 1
ATOM 1478 N N . ALA A 1 196 ? -11.356 11.506 8.821 1.00 93.44 196 ALA A N 1
ATOM 1479 C CA . ALA A 1 196 ? -9.961 11.099 8.682 1.00 93.44 196 ALA A CA 1
ATOM 1480 C C . ALA A 1 196 ? -9.833 9.569 8.635 1.00 93.44 196 ALA A C 1
ATOM 1482 O O . ALA A 1 196 ? -9.054 9.035 7.840 1.00 93.44 196 ALA A O 1
ATOM 1483 N N . ARG A 1 197 ? -10.643 8.857 9.427 1.00 94.56 197 ARG A N 1
ATOM 1484 C CA . ARG A 1 197 ? -10.705 7.389 9.4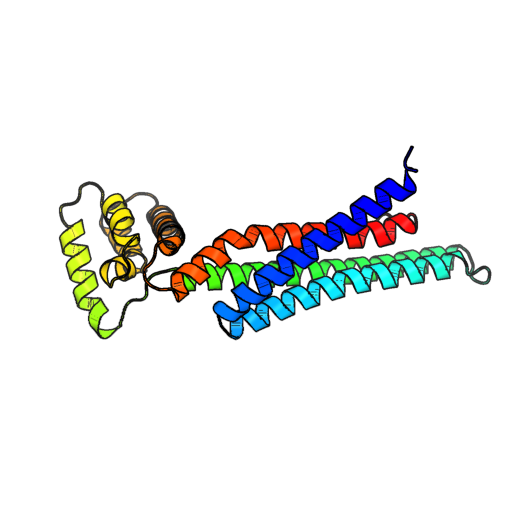08 1.00 94.56 197 ARG A CA 1
ATOM 1485 C C . ARG A 1 197 ? -11.364 6.855 8.143 1.00 94.56 197 ARG A C 1
ATOM 1487 O O . ARG A 1 197 ? -10.845 5.899 7.568 1.00 94.56 197 ARG A O 1
ATOM 1494 N N . GLN A 1 198 ? -12.427 7.498 7.655 1.00 96.00 198 GLN A N 1
ATOM 1495 C CA . GLN A 1 198 ? -13.039 7.144 6.367 1.00 96.00 198 GLN A CA 1
ATOM 1496 C C . GLN A 1 198 ? -12.033 7.243 5.214 1.00 96.00 198 GLN A C 1
ATOM 1498 O O . GLN A 1 198 ? -11.904 6.318 4.410 1.00 96.00 198 GLN A O 1
ATOM 1503 N N . VAL A 1 199 ? -11.278 8.345 5.156 1.00 95.75 199 VAL A N 1
ATOM 1504 C CA . VAL A 1 199 ? -10.208 8.543 4.168 1.00 95.75 199 VAL A CA 1
ATOM 1505 C C . VAL A 1 199 ? -9.133 7.469 4.300 1.00 95.75 199 VAL A C 1
ATOM 1507 O O . VAL A 1 199 ? -8.685 6.923 3.291 1.00 95.75 199 VAL A O 1
ATOM 1510 N N . ALA A 1 200 ? -8.714 7.150 5.524 1.00 96.81 200 ALA A N 1
ATOM 1511 C CA . ALA A 1 200 ? -7.697 6.135 5.756 1.00 96.81 200 ALA A CA 1
ATOM 1512 C C . ALA A 1 200 ? -8.155 4.736 5.318 1.00 96.81 200 ALA A C 1
ATOM 1514 O O . ALA A 1 200 ? -7.387 4.014 4.681 1.00 96.81 200 ALA A O 1
ATOM 1515 N N . ALA A 1 201 ? -9.419 4.390 5.566 1.00 96.44 201 ALA A N 1
ATOM 1516 C CA . ALA A 1 201 ? -10.025 3.160 5.073 1.00 96.44 201 ALA A CA 1
ATOM 1517 C C . ALA A 1 201 ? -10.094 3.137 3.538 1.00 96.44 201 ALA A C 1
ATOM 1519 O O . ALA A 1 201 ? -9.698 2.151 2.919 1.00 96.44 201 ALA A O 1
ATOM 1520 N N . ALA A 1 202 ? -10.515 4.237 2.906 1.00 96.25 202 ALA A N 1
ATOM 1521 C CA . ALA A 1 202 ? -10.528 4.360 1.448 1.00 96.25 202 ALA A CA 1
ATOM 1522 C C . ALA A 1 202 ? -9.123 4.190 0.846 1.00 96.25 202 ALA A C 1
ATOM 1524 O O . ALA A 1 202 ? -8.952 3.477 -0.143 1.00 96.25 202 ALA A O 1
ATOM 1525 N N . ALA A 1 203 ? -8.102 4.773 1.480 1.00 96.94 203 ALA A N 1
ATOM 1526 C CA . ALA A 1 203 ? -6.716 4.595 1.073 1.00 96.94 203 ALA A CA 1
ATOM 1527 C C . ALA A 1 203 ? -6.238 3.148 1.245 1.00 96.94 203 ALA A C 1
ATOM 1529 O O . ALA A 1 203 ? -5.549 2.628 0.371 1.00 96.94 203 ALA A O 1
ATOM 1530 N N . HIS A 1 204 ? -6.630 2.473 2.328 1.00 96.06 204 HIS A N 1
ATOM 1531 C CA . HIS A 1 204 ? -6.297 1.066 2.541 1.00 96.06 204 HIS A CA 1
ATOM 1532 C C . HIS A 1 204 ? -6.888 0.169 1.439 1.00 96.06 204 HIS A C 1
ATOM 1534 O O . HIS A 1 204 ? -6.189 -0.668 0.875 1.00 96.06 204 HIS A O 1
ATOM 1540 N N . VAL A 1 205 ? -8.144 0.404 1.048 1.00 94.38 205 VAL A N 1
ATOM 1541 C CA . VAL A 1 205 ? -8.803 -0.317 -0.058 1.00 94.38 205 VAL A CA 1
ATOM 1542 C C . VAL A 1 205 ? -8.137 -0.038 -1.402 1.00 94.38 205 VAL A C 1
ATOM 1544 O O . VAL A 1 205 ? -7.969 -0.941 -2.222 1.00 94.38 205 VAL A O 1
ATOM 1547 N N . ALA A 1 206 ? -7.727 1.209 -1.629 1.00 95.62 206 ALA A N 1
ATOM 1548 C CA . ALA A 1 206 ? -7.106 1.625 -2.876 1.00 95.62 206 ALA A CA 1
ATOM 1549 C C . ALA A 1 206 ? -5.683 1.064 -3.067 1.00 95.62 206 ALA A C 1
ATOM 1551 O O . ALA A 1 206 ? -5.098 1.289 -4.125 1.00 95.62 206 ALA A O 1
ATOM 1552 N N . LEU A 1 207 ? -5.094 0.331 -2.106 1.00 94.56 207 LEU A N 1
ATOM 1553 C CA . LEU A 1 207 ? -3.708 -0.172 -2.213 1.00 94.56 207 LEU A CA 1
ATOM 1554 C C . LEU A 1 207 ? -3.507 -1.063 -3.440 1.00 94.56 207 LEU A C 1
ATOM 1556 O O . LEU A 1 207 ? -2.466 -0.984 -4.091 1.00 94.56 207 LEU A O 1
ATOM 1560 N N . GLY A 1 208 ? -4.534 -1.826 -3.824 1.00 93.12 208 GLY A N 1
ATOM 1561 C CA . GLY A 1 208 ? -4.508 -2.629 -5.047 1.00 93.12 208 GLY A CA 1
ATOM 1562 C C . GLY A 1 208 ? -4.364 -1.797 -6.331 1.00 93.12 208 GLY A C 1
ATOM 1563 O O . GLY A 1 208 ? -3.917 -2.314 -7.351 1.00 93.12 208 GLY A O 1
ATOM 1564 N N . GLU A 1 209 ? -4.694 -0.501 -6.311 1.00 94.25 209 GLU A N 1
ATOM 1565 C CA . GLU A 1 209 ? -4.420 0.408 -7.431 1.00 94.25 209 GLU A CA 1
ATOM 1566 C C . GLU A 1 209 ? -2.925 0.693 -7.589 1.00 94.25 209 GLU A C 1
ATOM 1568 O O . GLU A 1 209 ? -2.461 0.801 -8.721 1.00 94.25 209 GLU A O 1
ATOM 1573 N N . LEU A 1 210 ? -2.161 0.767 -6.492 1.00 94.50 210 LEU A N 1
ATOM 1574 C CA . LEU A 1 210 ? -0.702 0.920 -6.553 1.00 94.50 210 LEU A CA 1
ATOM 1575 C C . LEU A 1 210 ? -0.028 -0.350 -7.061 1.00 94.50 210 LEU A C 1
ATOM 1577 O O . LEU A 1 210 ? 0.939 -0.266 -7.816 1.00 94.50 210 LEU A O 1
ATOM 1581 N N . ASP A 1 211 ? -0.553 -1.515 -6.686 1.00 93.44 211 ASP A N 1
ATOM 1582 C CA . ASP A 1 211 ? -0.054 -2.798 -7.182 1.00 93.44 211 ASP A CA 1
ATOM 1583 C C . ASP A 1 211 ? -0.305 -2.904 -8.700 1.00 93.44 211 ASP A C 1
ATOM 1585 O O . ASP A 1 211 ? 0.616 -3.180 -9.470 1.00 93.44 211 ASP A O 1
ATOM 1589 N N . ARG A 1 212 ? -1.511 -2.539 -9.165 1.00 92.19 212 ARG A N 1
ATOM 1590 C CA . ARG A 1 212 ? -1.821 -2.445 -10.604 1.00 92.19 212 ARG A CA 1
ATOM 1591 C C . ARG A 1 212 ? -0.971 -1.404 -11.332 1.00 92.19 212 ARG A C 1
ATOM 1593 O O . ARG A 1 212 ? -0.502 -1.673 -12.437 1.00 92.19 212 ARG A O 1
ATOM 1600 N N . ALA A 1 213 ? -0.769 -0.225 -10.745 1.00 92.88 213 ALA A N 1
ATOM 1601 C CA . ALA A 1 213 ? 0.059 0.826 -11.332 1.00 92.88 213 ALA A CA 1
ATOM 1602 C C . ALA A 1 213 ? 1.525 0.385 -11.461 1.00 92.88 213 ALA A C 1
ATOM 1604 O O . ALA A 1 213 ? 2.155 0.676 -12.478 1.00 92.88 213 ALA A O 1
ATOM 1605 N N . MET A 1 214 ? 2.035 -0.382 -10.492 1.00 93.19 214 MET A N 1
ATOM 1606 C CA . MET A 1 214 ? 3.363 -0.989 -10.549 1.00 93.19 214 MET A CA 1
ATOM 1607 C C . MET A 1 214 ? 3.464 -1.981 -11.710 1.00 93.19 214 MET A C 1
ATOM 1609 O O . MET A 1 214 ? 4.368 -1.849 -12.531 1.00 93.19 214 MET A O 1
ATOM 1613 N N . SER A 1 215 ? 2.501 -2.898 -11.852 1.00 92.06 215 SER A N 1
ATOM 1614 C CA . SER A 1 215 ? 2.457 -3.829 -12.991 1.00 92.06 215 SER A CA 1
ATOM 1615 C C . SER A 1 215 ? 2.358 -3.101 -14.336 1.00 92.06 215 SER A C 1
ATOM 1617 O O . SER A 1 215 ? 3.030 -3.475 -15.292 1.00 92.06 215 SER A O 1
ATOM 1619 N N . CYS A 1 216 ? 1.576 -2.020 -14.414 1.00 91.81 216 CYS A N 1
ATOM 1620 C CA . CYS A 1 216 ? 1.487 -1.177 -15.609 1.00 91.81 216 CYS A CA 1
ATOM 1621 C C . CYS A 1 216 ? 2.823 -0.494 -15.938 1.00 91.81 216 CYS A C 1
ATOM 1623 O O . CYS A 1 216 ? 3.212 -0.406 -17.103 1.00 91.81 216 CYS A O 1
ATOM 1625 N N . ALA A 1 217 ? 3.529 0.008 -14.923 1.00 91.25 217 ALA A N 1
ATOM 1626 C CA . ALA A 1 217 ? 4.834 0.632 -15.092 1.00 91.25 217 ALA A CA 1
ATOM 1627 C C . ALA A 1 217 ? 5.893 -0.381 -15.548 1.00 91.25 217 ALA A C 1
ATOM 1629 O O . ALA A 1 217 ? 6.691 -0.059 -16.426 1.00 91.25 217 ALA A O 1
ATOM 1630 N N . GLU A 1 218 ? 5.869 -1.597 -15.000 1.00 91.50 218 GLU A N 1
ATOM 1631 C CA . GLU A 1 218 ? 6.737 -2.702 -15.414 1.00 91.50 218 GLU A CA 1
ATOM 1632 C C . GLU A 1 218 ? 6.448 -3.148 -16.850 1.00 91.50 218 GLU A C 1
ATOM 1634 O O . GLU A 1 218 ? 7.380 -3.260 -17.643 1.00 91.50 218 GLU A O 1
ATOM 1639 N N . ALA A 1 219 ? 5.177 -3.315 -17.222 1.00 89.12 219 ALA A N 1
ATOM 1640 C CA . ALA A 1 219 ? 4.790 -3.660 -18.589 1.00 89.12 219 ALA A CA 1
ATOM 1641 C C . ALA A 1 219 ? 5.244 -2.592 -19.599 1.00 89.12 219 ALA A C 1
ATOM 1643 O O . ALA A 1 219 ? 5.818 -2.920 -20.634 1.00 89.12 219 ALA A O 1
ATOM 1644 N N . ALA A 1 220 ? 5.061 -1.307 -19.274 1.00 87.88 220 ALA A N 1
ATOM 1645 C CA . ALA A 1 220 ? 5.545 -0.212 -20.113 1.00 87.88 220 ALA A CA 1
ATOM 1646 C C . ALA A 1 220 ? 7.081 -0.211 -20.236 1.00 87.88 220 ALA A C 1
ATOM 1648 O O . ALA A 1 220 ? 7.609 -0.008 -21.324 1.00 87.88 220 ALA A O 1
ATOM 1649 N N . ALA A 1 221 ? 7.791 -0.471 -19.136 1.00 88.38 221 ALA A N 1
ATOM 1650 C CA . ALA A 1 221 ? 9.249 -0.559 -19.103 1.00 88.38 221 ALA A CA 1
ATOM 1651 C C . ALA A 1 221 ? 9.806 -1.774 -19.869 1.00 88.38 221 ALA A C 1
ATOM 1653 O O . ALA A 1 221 ? 10.910 -1.710 -20.406 1.00 88.38 221 ALA A O 1
ATOM 1654 N N . ASN A 1 222 ? 9.073 -2.889 -19.913 1.00 88.19 222 ASN A N 1
ATOM 1655 C CA . ASN A 1 222 ? 9.424 -4.057 -20.725 1.00 88.19 222 ASN A CA 1
ATOM 1656 C C . ASN A 1 222 ? 9.234 -3.774 -22.211 1.00 88.19 222 ASN A C 1
ATOM 1658 O O . ASN A 1 222 ? 10.161 -3.991 -22.984 1.00 88.19 222 ASN A O 1
ATOM 1662 N N . ALA A 1 223 ? 8.092 -3.189 -22.582 1.00 86.31 223 ALA A N 1
ATOM 1663 C CA . ALA A 1 223 ? 7.779 -2.860 -23.969 1.00 86.31 223 ALA A CA 1
ATOM 1664 C C . ALA A 1 223 ? 8.858 -1.980 -24.634 1.00 86.31 223 ALA A C 1
ATOM 1666 O O . ALA A 1 223 ? 9.161 -2.170 -25.805 1.00 86.31 223 ALA A O 1
ATOM 1667 N N . MET A 1 224 ? 9.479 -1.064 -23.878 1.00 85.38 224 MET A N 1
ATOM 1668 C CA . MET A 1 224 ? 10.588 -0.219 -24.352 1.00 85.38 224 MET A CA 1
ATOM 1669 C C . MET A 1 224 ? 11.827 -1.021 -24.781 1.00 85.38 224 MET A C 1
ATOM 1671 O O . MET A 1 224 ? 12.548 -0.605 -25.679 1.00 85.38 224 MET A O 1
ATOM 1675 N N . LEU A 1 225 ? 12.101 -2.152 -24.127 1.00 84.25 225 LEU A N 1
ATOM 1676 C CA . LEU A 1 225 ? 13.236 -3.022 -24.451 1.00 84.25 225 LEU A CA 1
ATOM 1677 C C . LEU A 1 225 ? 12.862 -4.070 -25.504 1.00 84.25 225 LEU A C 1
ATOM 1679 O O . LEU A 1 225 ? 13.676 -4.381 -26.370 1.00 84.25 225 LEU A O 1
ATOM 1683 N N . GLU A 1 226 ? 11.623 -4.563 -25.469 1.00 84.69 226 GLU A N 1
ATOM 1684 C CA . GLU A 1 226 ? 11.072 -5.472 -26.480 1.00 84.69 226 GLU A CA 1
ATOM 1685 C C . GLU A 1 226 ? 11.009 -4.825 -27.869 1.00 84.69 226 GLU A C 1
ATOM 1687 O O . GLU A 1 226 ? 11.287 -5.499 -28.858 1.00 84.69 226 GLU A O 1
ATOM 1692 N N . ASP A 1 227 ? 10.715 -3.520 -27.957 1.00 79.06 227 ASP A N 1
ATOM 1693 C CA . ASP A 1 227 ? 10.783 -2.758 -29.217 1.00 79.06 227 ASP A CA 1
ATOM 1694 C C . ASP A 1 227 ? 12.186 -2.803 -29.839 1.00 79.06 227 ASP A C 1
ATOM 1696 O O . ASP A 1 227 ? 12.344 -2.802 -31.059 1.00 79.06 227 ASP A O 1
ATOM 1700 N N . GLU A 1 228 ? 13.208 -2.924 -28.995 1.00 79.94 228 GLU A N 1
ATOM 1701 C CA . GLU A 1 228 ? 14.590 -3.125 -29.399 1.00 79.94 228 GLU A CA 1
ATOM 1702 C C . GLU A 1 228 ? 14.954 -4.618 -29.440 1.00 79.94 228 GLU A C 1
ATOM 1704 O O . GLU A 1 228 ? 16.127 -4.963 -29.417 1.00 79.94 228 GLU A O 1
ATOM 1709 N N . GLY A 1 229 ? 14.013 -5.561 -29.478 1.00 75.25 229 GLY A N 1
ATOM 1710 C CA . GLY A 1 229 ? 14.309 -7.001 -29.523 1.00 75.25 229 GLY A CA 1
ATOM 1711 C C . GLY A 1 229 ? 15.224 -7.476 -28.386 1.00 75.25 229 GLY A C 1
ATOM 1712 O O . GLY A 1 229 ? 16.075 -8.343 -28.593 1.00 75.25 229 GLY A O 1
ATOM 1713 N N . VAL A 1 230 ? 15.135 -6.833 -27.220 1.00 72.19 230 VAL A N 1
ATOM 1714 C CA . VAL A 1 230 ? 15.889 -7.189 -26.021 1.00 72.19 230 VAL A CA 1
ATOM 1715 C C . VAL A 1 230 ? 14.957 -7.881 -25.040 1.00 72.19 230 VAL A C 1
ATOM 1717 O O . VAL A 1 230 ? 14.038 -7.265 -24.505 1.00 72.19 230 VAL A O 1
ATOM 1720 N N . GLU A 1 231 ? 15.275 -9.129 -24.716 1.00 65.00 231 GLU A N 1
ATOM 1721 C CA . GLU A 1 231 ? 14.736 -9.799 -23.536 1.00 65.00 231 GLU A CA 1
ATOM 1722 C C . GLU A 1 231 ? 15.695 -9.578 -22.362 1.00 65.00 231 GLU A C 1
ATOM 1724 O O . GLU A 1 231 ? 16.897 -9.844 -22.453 1.00 65.00 231 GLU A O 1
ATOM 1729 N N . LEU A 1 232 ? 15.173 -9.044 -21.256 1.00 59.41 232 LEU A N 1
ATOM 1730 C CA . LEU A 1 232 ? 15.902 -9.052 -19.992 1.00 59.41 232 LEU A CA 1
ATOM 1731 C C . LEU A 1 232 ? 15.687 -10.405 -19.297 1.00 59.41 232 LEU A C 1
ATOM 1733 O O . LEU A 1 232 ? 14.558 -10.897 -19.319 1.00 59.41 232 LEU A O 1
ATOM 1737 N N . PRO A 1 233 ? 16.724 -10.975 -18.659 1.00 48.31 233 PRO A N 1
ATOM 1738 C CA . PRO A 1 233 ? 16.570 -12.139 -17.791 1.00 48.31 233 PRO A CA 1
ATOM 1739 C C . PRO A 1 233 ? 15.743 -11.836 -16.531 1.00 48.31 233 PRO A C 1
ATOM 1741 O O . PRO A 1 233 ? 15.708 -10.659 -16.084 1.00 48.31 233 PRO A O 1
#

pLDDT: mean 91.98, std 6.88, range [48.31, 98.12]

Sequence (233 aa):
MTSPQDQIQKHRDSISAQMRASHAHWRKLAHALGPTARATFEAYEAAVRELRQASDSAALRVKQLREDDMLPDAGRRRLIAETLSEAAKKRSAARARMRAARDVLAAKARSAALPKLAKDREAAAREELRMLTSGAEDPASVLLELAQRDDELGAVAVSSYAESLLRAKGVPSAPAVYAAVCDHAVDAARRSADPARQVAAAAHVALGELDRAMSCAEAAANAMLEDEGVELP

Foldseek 3Di:
DDDPVNVVVVVLVVLVVLLVVLLVVLCVLQVLLHDVSNVLSVQLVVLLVQLQCLLLVLLVVLVVLVPPPVDDPVRSVVVNVVSLVVSVVSNVVSLVSNVVSLVVLLVSLLVQLQAAADPVCQVVLLVVLCVQQVPDPDSLVVLLVQCLDNDNVVNNSLDPSVLVVCVVVVPPPSVVSSVVSSVSSLCSLCVDPDVSSVSSSVSNVSSVSSVSSSVSSVVSSQVSVVVSVDDRD

Radius of gyration: 25.1 Å; chains: 1; bounding box: 53×35×73 Å